Protein AF-A0A5J4Q379-F1 (afdb_monomer)

Foldseek 3Di:
DDKDKDWAQACLVVLCVQPPVVVVHDDLDDDQFDPPDSVRRRVSQVVVLVVDPVDRTSDIDMDDDDDPVCVVVDDSVVVVVVVVVCVVPCPVVVVVVLVVCCPDVHVNLVPPPDPDPVVSVVVVVVSVLLQVLLLVQLVCCCPPPNNFDQDPVRHGPDHSSSNSNVVVCCCVVCVVDDDPDDSCVSVDPD

Mean predicted aligned error: 8.71 Å

Radius of gyration: 21.73 Å; Cα contacts (8 Å, |Δi|>4): 155; chains: 1; bounding box: 49×45×56 Å

Organism: NCBI:txid433724

pLDDT: mean 88.29, std 6.3, range [46.03, 94.88]

Structure (mmCIF, N/CA/C/O backbone):
data_AF-A0A5J4Q379-F1
#
_entry.id   AF-A0A5J4Q379-F1
#
loop_
_atom_site.group_PDB
_atom_site.id
_atom_site.type_symbol
_atom_site.label_atom_id
_atom_site.label_alt_id
_atom_site.label_comp_id
_atom_site.label_asym_id
_atom_site.label_entity_id
_atom_site.label_seq_id
_atom_site.pdbx_PDB_ins_code
_atom_site.Cartn_x
_atom_site.Cartn_y
_atom_site.Cartn_z
_atom_site.occupancy
_atom_site.B_iso_or_equiv
_atom_site.auth_seq_id
_atom_site.auth_comp_id
_atom_site.auth_asym_id
_atom_site.auth_atom_id
_atom_site.pdbx_PDB_model_num
ATOM 1 N N . MET A 1 1 ? -1.339 -12.839 -11.122 1.00 84.50 1 MET A N 1
ATOM 2 C CA . MET A 1 1 ? -0.490 -11.623 -11.127 1.00 84.50 1 MET A CA 1
ATOM 3 C C . MET A 1 1 ? -0.095 -11.281 -9.696 1.00 84.50 1 MET A C 1
ATOM 5 O O . MET A 1 1 ? -0.974 -11.239 -8.846 1.00 84.50 1 MET A O 1
ATOM 9 N N . ILE A 1 2 ? 1.187 -11.036 -9.423 1.00 87.00 2 ILE A N 1
ATOM 10 C CA . ILE A 1 2 ? 1.706 -10.635 -8.104 1.00 87.00 2 ILE A CA 1
ATOM 11 C C . ILE A 1 2 ? 2.458 -9.312 -8.250 1.00 87.00 2 ILE A C 1
ATOM 13 O O . ILE A 1 2 ? 3.346 -9.202 -9.093 1.00 87.00 2 ILE A O 1
ATOM 17 N N . ALA A 1 3 ? 2.136 -8.322 -7.416 1.00 85.88 3 ALA A N 1
ATOM 18 C CA . ALA A 1 3 ? 2.833 -7.039 -7.404 1.00 85.88 3 ALA A CA 1
ATOM 19 C C . ALA A 1 3 ? 3.956 -7.024 -6.354 1.00 85.88 3 ALA A C 1
ATOM 21 O O . ALA A 1 3 ? 3.728 -7.326 -5.183 1.00 85.88 3 ALA A O 1
ATOM 22 N N . LYS A 1 4 ? 5.163 -6.615 -6.752 1.00 85.31 4 LYS A N 1
ATOM 23 C CA . LYS A 1 4 ? 6.303 -6.376 -5.858 1.00 85.31 4 LYS A CA 1
ATOM 24 C C . LYS A 1 4 ? 6.628 -4.888 -5.825 1.00 85.31 4 LYS A C 1
ATOM 26 O O . LYS A 1 4 ? 6.912 -4.293 -6.861 1.00 85.31 4 LYS A O 1
ATOM 31 N N . VAL A 1 5 ? 6.615 -4.296 -4.631 1.00 84.44 5 VAL A N 1
ATOM 32 C CA . VAL A 1 5 ? 6.874 -2.862 -4.427 1.00 84.44 5 VAL A CA 1
ATOM 33 C C . VAL A 1 5 ? 8.247 -2.658 -3.792 1.00 84.44 5 VAL A C 1
ATOM 35 O O . VAL A 1 5 ? 8.536 -3.204 -2.729 1.00 84.44 5 VAL A O 1
ATOM 38 N N . VAL A 1 6 ? 9.079 -1.826 -4.415 1.00 83.94 6 VAL A N 1
ATOM 39 C CA . VAL A 1 6 ? 10.415 -1.447 -3.939 1.00 83.94 6 VAL A CA 1
ATOM 40 C C . VAL A 1 6 ? 10.478 0.071 -3.779 1.00 83.94 6 VAL A C 1
ATOM 42 O O . VAL A 1 6 ? 9.987 0.820 -4.623 1.00 83.94 6 VAL A O 1
ATOM 45 N N . LYS A 1 7 ? 11.077 0.543 -2.680 1.00 84.94 7 LYS A N 1
ATOM 46 C CA . LYS A 1 7 ? 11.264 1.975 -2.404 1.00 84.94 7 LYS A CA 1
ATOM 47 C C . LYS A 1 7 ? 12.744 2.331 -2.462 1.00 84.94 7 LYS A C 1
ATOM 49 O O . LYS A 1 7 ? 13.554 1.643 -1.847 1.00 84.94 7 LYS A O 1
ATOM 54 N N . GLY A 1 8 ? 13.078 3.424 -3.140 1.00 83.31 8 GLY A N 1
ATOM 55 C CA . GLY A 1 8 ? 14.456 3.870 -3.349 1.00 83.31 8 GLY A CA 1
ATOM 56 C C . GLY A 1 8 ? 14.665 5.348 -3.026 1.00 83.31 8 GLY A C 1
ATOM 57 O O . GLY A 1 8 ? 13.715 6.133 -2.971 1.00 83.31 8 GLY A O 1
ATOM 58 N N . LYS A 1 9 ? 15.931 5.725 -2.808 1.00 84.62 9 LYS A N 1
ATOM 59 C CA . LYS A 1 9 ? 16.340 7.122 -2.586 1.00 84.62 9 LYS A CA 1
ATOM 60 C C . LYS A 1 9 ? 16.561 7.893 -3.895 1.00 84.62 9 LYS A C 1
ATOM 62 O O . LYS A 1 9 ? 16.396 9.104 -3.899 1.00 84.62 9 LYS A O 1
ATOM 67 N N . GLY A 1 10 ? 16.894 7.209 -4.993 1.00 87.19 10 GLY A N 1
ATOM 68 C CA . GLY A 1 10 ? 17.192 7.836 -6.282 1.00 87.19 10 GLY A CA 1
ATOM 69 C C . GLY A 1 10 ? 16.757 6.987 -7.475 1.00 87.19 10 GLY A C 1
ATOM 70 O O . GLY A 1 10 ? 16.602 5.772 -7.364 1.00 87.19 10 GLY A O 1
ATOM 71 N N . PHE A 1 11 ? 16.536 7.644 -8.615 1.00 90.81 11 PHE A N 1
ATOM 72 C CA . PHE A 1 11 ? 15.956 7.030 -9.816 1.00 90.81 11 PHE A CA 1
ATOM 73 C C . PHE A 1 11 ? 16.978 6.352 -10.734 1.00 90.81 11 PHE A C 1
ATOM 75 O O . PHE A 1 11 ? 16.578 5.560 -11.581 1.00 90.81 11 PHE A O 1
ATOM 82 N N . LYS A 1 12 ? 18.280 6.631 -10.571 1.00 91.50 12 LYS A N 1
ATOM 83 C CA . LYS A 1 12 ? 19.346 6.119 -11.450 1.00 91.50 12 LYS A CA 1
ATOM 84 C C . LYS A 1 12 ? 19.311 4.595 -11.572 1.00 91.50 12 LYS A C 1
ATOM 86 O O . LYS A 1 12 ? 19.186 4.077 -12.677 1.00 91.50 12 LYS A O 1
ATOM 91 N N . ASP A 1 13 ? 19.365 3.900 -10.441 1.00 89.75 13 ASP A N 1
ATOM 92 C CA . ASP A 1 13 ? 19.452 2.436 -10.424 1.00 89.75 13 ASP A CA 1
ATOM 93 C C . ASP A 1 13 ? 18.184 1.794 -10.987 1.00 89.75 13 ASP A C 1
ATOM 95 O O . ASP A 1 13 ? 18.253 0.831 -11.744 1.00 89.75 13 ASP A O 1
ATOM 99 N N . VAL A 1 14 ? 17.021 2.380 -10.691 1.00 89.75 14 VAL A N 1
ATOM 100 C CA . VAL A 1 14 ? 15.731 1.895 -11.191 1.00 89.75 14 VAL A CA 1
ATOM 101 C C . VAL A 1 14 ? 15.607 2.079 -12.701 1.00 89.75 14 VAL A C 1
ATOM 103 O O . VAL A 1 14 ? 15.200 1.149 -13.393 1.00 89.75 14 VAL A O 1
ATOM 106 N N . VAL A 1 15 ? 15.972 3.247 -13.232 1.00 92.06 15 VAL A N 1
ATOM 107 C CA . VAL A 1 15 ? 15.916 3.510 -14.679 1.00 92.06 15 VAL A CA 1
ATOM 108 C C . VAL A 1 15 ? 16.889 2.599 -15.427 1.00 92.06 15 VAL A C 1
ATOM 110 O O . VAL A 1 15 ? 16.515 2.019 -16.445 1.00 92.06 15 VAL A O 1
ATOM 113 N N . ASN A 1 16 ? 18.103 2.415 -14.903 1.00 91.31 16 ASN A N 1
ATOM 114 C CA . ASN A 1 16 ? 19.078 1.494 -15.487 1.00 91.31 16 ASN A CA 1
ATOM 115 C C . ASN A 1 16 ? 18.588 0.045 -15.452 1.00 91.31 16 ASN A C 1
ATOM 117 O O . ASN A 1 16 ? 18.743 -0.661 -16.441 1.00 91.31 16 ASN A O 1
ATOM 121 N N . TYR A 1 17 ? 17.956 -0.375 -14.355 1.00 88.75 17 TYR A N 1
ATOM 122 C CA . TYR A 1 17 ? 17.394 -1.715 -14.217 1.00 88.75 17 TYR A CA 1
ATOM 123 C C . TYR A 1 17 ? 16.258 -1.991 -15.215 1.00 88.75 17 TYR A C 1
ATOM 125 O O . TYR A 1 17 ? 16.225 -3.070 -15.800 1.00 88.75 17 TYR A O 1
ATOM 133 N N . VAL A 1 18 ? 15.329 -1.043 -15.400 1.00 88.38 18 VAL A N 1
ATOM 134 C CA . VAL A 1 18 ? 14.155 -1.208 -16.282 1.00 88.38 18 VAL A CA 1
ATOM 135 C C . VAL A 1 18 ? 14.547 -1.154 -17.759 1.00 88.38 18 VAL A C 1
ATOM 137 O O . VAL A 1 18 ? 14.002 -1.893 -18.575 1.00 88.38 18 VAL A O 1
ATOM 140 N N . LEU A 1 19 ? 15.515 -0.307 -18.113 1.00 89.94 19 LEU A N 1
ATOM 141 C CA . LEU A 1 19 ? 15.983 -0.120 -19.492 1.00 89.94 19 LEU A CA 1
ATOM 142 C C . LEU A 1 19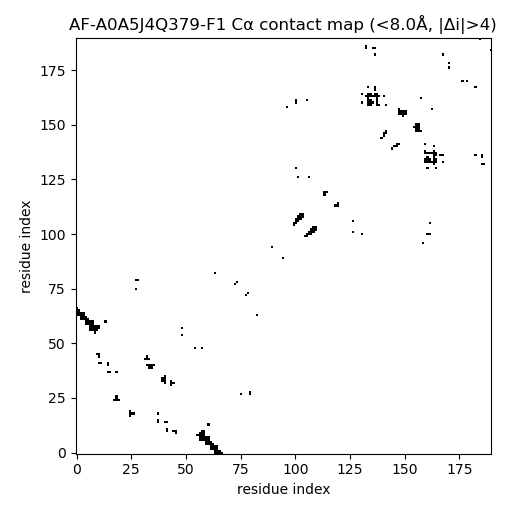 ? 17.215 -0.977 -19.823 1.00 89.94 19 LEU A C 1
ATOM 144 O O . LEU A 1 19 ? 18.018 -0.614 -20.693 1.00 89.94 19 LEU A O 1
ATOM 148 N N . ASP A 1 20 ? 17.399 -2.075 -19.096 1.00 89.25 20 ASP A N 1
ATOM 149 C CA . ASP A 1 20 ? 18.485 -3.021 -19.303 1.00 89.25 20 ASP A CA 1
ATOM 150 C C . ASP A 1 20 ? 18.197 -3.923 -20.511 1.00 89.25 20 ASP A C 1
ATOM 152 O O . ASP A 1 20 ? 17.394 -4.854 -20.447 1.00 89.25 20 ASP A O 1
ATOM 156 N N . LYS A 1 21 ? 18.896 -3.659 -21.619 1.00 84.62 21 LYS A N 1
ATOM 157 C CA . LYS A 1 21 ? 18.724 -4.398 -22.876 1.00 84.62 21 LYS A CA 1
ATOM 158 C C . LYS A 1 21 ? 19.090 -5.878 -22.748 1.00 84.62 21 LYS A C 1
ATOM 160 O O . LYS A 1 21 ? 18.539 -6.686 -23.489 1.00 84.62 21 LYS A O 1
ATOM 165 N N . ALA A 1 22 ? 19.964 -6.250 -21.808 1.00 89.75 22 ALA A N 1
ATOM 166 C CA . ALA A 1 22 ? 20.330 -7.650 -21.594 1.00 89.75 22 ALA A CA 1
ATOM 167 C C . ALA A 1 22 ? 19.141 -8.492 -21.097 1.00 89.75 22 ALA A C 1
ATOM 169 O O . ALA A 1 22 ? 19.130 -9.709 -21.260 1.00 89.75 22 ALA A O 1
ATOM 170 N N . LYS A 1 23 ? 18.111 -7.845 -20.537 1.00 87.00 23 LYS A N 1
ATOM 171 C CA . LYS A 1 23 ? 16.885 -8.485 -20.044 1.00 87.00 23 LYS A CA 1
ATOM 172 C C . LYS A 1 23 ? 15.756 -8.522 -21.070 1.00 87.00 23 LYS A C 1
ATOM 174 O O . LYS A 1 23 ? 14.627 -8.816 -20.691 1.00 87.00 23 LYS A O 1
ATOM 179 N N . GLN A 1 24 ? 16.045 -8.207 -22.336 1.00 86.88 24 GLN A N 1
ATOM 180 C CA . GLN A 1 24 ? 15.051 -8.167 -23.413 1.00 86.88 24 GLN A CA 1
ATOM 181 C C . GLN A 1 24 ? 13.861 -7.254 -23.058 1.00 86.88 24 GLN A C 1
ATOM 183 O O . GLN A 1 24 ? 12.706 -7.593 -23.299 1.00 86.88 24 GLN A O 1
ATOM 188 N N . THR A 1 25 ? 14.134 -6.108 -22.421 1.00 88.81 25 THR A N 1
ATOM 189 C CA . THR A 1 25 ? 13.074 -5.189 -21.996 1.00 88.81 25 THR A CA 1
ATOM 190 C C . THR A 1 25 ? 12.608 -4.286 -23.133 1.00 88.81 25 THR A C 1
ATOM 192 O O . THR A 1 25 ? 13.403 -3.798 -23.938 1.00 88.81 25 THR A O 1
ATOM 195 N N . GLU A 1 26 ? 11.304 -4.013 -23.154 1.00 90.69 26 GLU A N 1
ATOM 196 C CA . GLU A 1 26 ? 10.666 -3.076 -24.075 1.00 90.69 26 GLU A CA 1
ATOM 197 C C . GLU A 1 26 ? 9.927 -1.991 -23.277 1.00 90.69 26 GLU A C 1
ATOM 199 O O . GLU A 1 26 ? 9.186 -2.280 -22.333 1.00 90.69 26 GLU A O 1
ATOM 204 N N . LEU A 1 27 ? 10.131 -0.721 -23.639 1.00 91.31 27 LEU A N 1
ATOM 205 C CA . LEU A 1 27 ? 9.396 0.394 -23.043 1.00 91.31 27 LEU A CA 1
ATOM 206 C C . LEU A 1 27 ? 8.066 0.579 -23.780 1.00 91.31 27 LEU A C 1
ATOM 208 O O . LEU A 1 27 ? 8.034 1.163 -24.858 1.00 91.31 27 LEU A O 1
ATOM 212 N N . LEU A 1 28 ? 6.971 0.128 -23.169 1.00 93.50 28 LEU A N 1
ATOM 213 C CA . LEU A 1 28 ? 5.644 0.169 -23.798 1.00 93.50 28 LEU A CA 1
ATOM 214 C C . LEU A 1 28 ? 4.925 1.518 -23.649 1.00 93.50 28 LEU A C 1
ATOM 216 O O . LEU A 1 28 ? 4.149 1.916 -24.511 1.00 93.50 28 LEU A O 1
ATOM 220 N N . THR A 1 29 ? 5.128 2.210 -22.525 1.00 92.50 29 THR A N 1
ATOM 221 C CA . THR A 1 29 ? 4.461 3.484 -22.222 1.00 92.50 29 THR A CA 1
ATOM 222 C C . THR A 1 29 ? 5.280 4.288 -21.218 1.00 92.50 29 THR A C 1
ATOM 224 O O . THR A 1 29 ? 5.948 3.719 -20.353 1.00 92.50 29 THR A O 1
ATOM 227 N N . ALA A 1 30 ? 5.201 5.615 -21.295 1.00 92.94 30 ALA A N 1
ATOM 228 C CA . ALA A 1 30 ? 5.759 6.520 -20.296 1.00 92.94 30 ALA A CA 1
ATOM 229 C C . ALA A 1 30 ? 4.934 7.808 -20.224 1.00 92.94 30 ALA A C 1
ATOM 231 O O . ALA A 1 30 ? 4.380 8.253 -21.225 1.00 92.94 30 ALA A O 1
ATOM 232 N N . GLU A 1 31 ? 4.884 8.415 -19.043 1.00 90.94 31 GLU A N 1
ATOM 233 C CA . GLU A 1 31 ? 4.132 9.640 -18.785 1.00 90.94 31 GLU A CA 1
ATOM 234 C C . GLU A 1 31 ? 4.987 10.598 -17.949 1.00 90.94 31 GLU A C 1
ATOM 236 O O . GLU A 1 31 ? 5.733 10.169 -17.067 1.00 90.94 31 GLU A O 1
ATOM 241 N N . GLY A 1 32 ? 4.922 11.896 -18.253 1.00 90.25 32 GLY A N 1
ATOM 242 C CA . GLY A 1 32 ? 5.579 12.935 -17.455 1.00 90.25 32 GLY A CA 1
ATOM 243 C C . GLY A 1 32 ? 7.115 12.943 -17.491 1.00 90.25 32 GLY A C 1
ATOM 244 O O . GLY A 1 32 ? 7.728 13.625 -16.675 1.00 90.25 32 GLY A O 1
ATOM 245 N N . VAL A 1 33 ? 7.770 12.219 -18.407 1.00 93.50 33 VAL A N 1
ATOM 246 C CA . VAL A 1 33 ? 9.243 12.172 -18.513 1.00 93.50 33 VAL A CA 1
ATOM 247 C C . VAL A 1 33 ? 9.743 12.281 -19.950 1.00 93.50 33 VAL A C 1
ATOM 249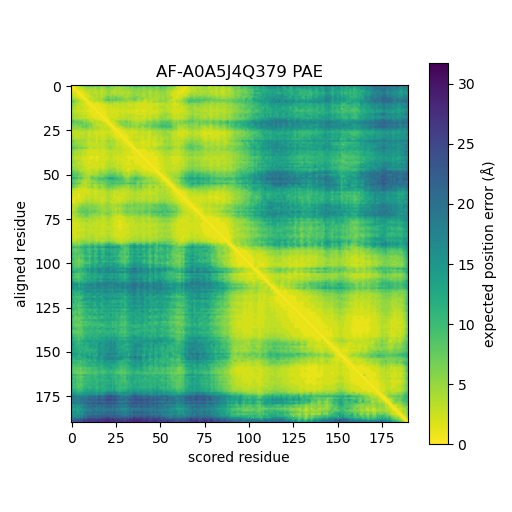 O O . VAL A 1 33 ? 9.079 11.872 -20.898 1.00 93.50 33 VAL A O 1
ATOM 252 N N . ARG A 1 34 ? 10.957 12.815 -20.119 1.00 92.69 34 ARG A N 1
ATOM 253 C CA . ARG A 1 34 ? 11.612 12.951 -21.428 1.00 92.69 34 ARG A CA 1
ATOM 254 C C . ARG A 1 34 ? 12.382 11.681 -21.795 1.00 92.69 34 ARG A C 1
ATOM 256 O O . ARG A 1 34 ? 13.350 11.350 -21.112 1.00 92.69 34 ARG A O 1
ATOM 263 N N . LEU A 1 35 ? 12.041 11.053 -22.922 1.00 92.56 35 LEU A N 1
ATOM 264 C CA . LEU A 1 35 ? 12.567 9.742 -23.348 1.00 92.56 35 LEU A CA 1
ATOM 265 C C . LEU A 1 35 ? 13.842 9.771 -24.215 1.00 92.56 35 LEU A C 1
ATOM 267 O O . LEU A 1 35 ? 14.239 8.743 -24.750 1.00 92.56 35 LEU A O 1
ATOM 271 N N . LYS A 1 36 ? 14.516 10.923 -24.354 1.00 92.00 36 LYS A N 1
ATOM 272 C CA . LYS A 1 36 ? 15.683 11.073 -25.250 1.00 92.00 36 LYS A CA 1
ATOM 273 C C . LYS A 1 36 ? 16.858 10.141 -24.905 1.00 92.00 36 LYS A C 1
ATOM 275 O O . LYS A 1 36 ? 17.573 9.698 -25.794 1.00 92.00 36 LYS A O 1
ATOM 280 N N . SER A 1 37 ? 17.096 9.895 -23.618 1.00 91.69 37 SER A N 1
ATOM 281 C CA . SER A 1 37 ? 18.160 9.013 -23.121 1.00 91.69 37 SER A CA 1
ATOM 282 C C . SER A 1 37 ? 17.871 8.585 -21.680 1.00 91.69 37 SER A C 1
ATOM 284 O O . SER A 1 37 ? 17.017 9.184 -21.016 1.00 91.69 37 SER A O 1
ATOM 286 N N . ARG A 1 38 ? 18.613 7.600 -21.156 1.00 91.81 38 ARG A N 1
ATOM 287 C CA . ARG A 1 38 ? 18.498 7.179 -19.745 1.00 91.81 38 ARG A CA 1
ATOM 288 C C . ARG A 1 38 ? 18.733 8.355 -18.796 1.00 91.81 38 ARG A C 1
ATOM 290 O O . ARG A 1 38 ? 17.965 8.570 -17.863 1.00 91.81 38 ARG A O 1
ATOM 297 N N . GLU A 1 39 ? 19.730 9.182 -19.087 1.00 93.94 39 GLU A N 1
ATOM 298 C CA . GLU A 1 39 ? 20.080 10.374 -18.311 1.00 93.94 39 GLU A CA 1
ATOM 299 C C . GLU A 1 39 ? 18.964 11.418 -18.368 1.00 93.94 39 GLU A C 1
ATOM 301 O O . GLU A 1 39 ? 18.674 12.069 -17.367 1.00 93.94 39 GLU A O 1
ATOM 306 N N . SER A 1 40 ? 18.309 11.574 -19.521 1.00 94.81 40 SER A N 1
ATOM 307 C CA . SER A 1 40 ? 17.157 12.468 -19.675 1.00 94.81 40 SER A CA 1
ATOM 308 C C . SER A 1 40 ? 15.968 12.028 -18.815 1.00 94.81 40 SER A C 1
ATOM 310 O O . SER A 1 40 ? 15.322 12.867 -18.180 1.00 94.81 40 SER A O 1
ATOM 312 N N . ILE A 1 41 ? 15.704 10.721 -18.750 1.00 94.62 41 ILE A N 1
ATOM 313 C CA . ILE A 1 41 ? 14.649 10.148 -17.905 1.00 94.62 41 ILE A CA 1
ATOM 314 C C . ILE A 1 41 ? 14.991 10.362 -16.426 1.00 94.62 41 ILE A C 1
ATOM 316 O O . ILE A 1 41 ? 14.174 10.895 -15.676 1.00 94.62 41 ILE A O 1
ATOM 320 N N . ILE A 1 42 ? 16.223 10.033 -16.018 1.00 93.94 42 ILE A N 1
ATOM 321 C CA . ILE A 1 42 ? 16.705 10.227 -14.641 1.00 93.94 42 ILE A CA 1
ATOM 322 C C . ILE A 1 42 ? 16.591 11.696 -14.231 1.00 93.94 42 ILE A C 1
ATOM 324 O O . ILE A 1 42 ? 16.064 11.987 -13.160 1.00 93.94 42 ILE A O 1
ATOM 328 N N . ARG A 1 43 ? 17.033 12.632 -15.082 1.00 93.81 43 ARG A N 1
ATOM 329 C CA . ARG A 1 43 ? 16.902 14.072 -14.815 1.00 93.81 43 ARG A CA 1
ATOM 330 C C . ARG A 1 43 ? 15.444 14.487 -14.655 1.00 93.81 43 ARG A C 1
ATOM 332 O O . ARG A 1 43 ? 15.139 15.193 -13.704 1.00 93.81 43 ARG A O 1
ATOM 339 N N . SER A 1 44 ? 14.549 14.010 -15.524 1.00 94.31 44 SER A N 1
ATOM 340 C CA . SER A 1 44 ? 13.114 14.326 -15.441 1.00 94.31 44 SER A CA 1
ATOM 341 C C . SER A 1 44 ? 12.524 13.920 -14.086 1.00 94.31 44 SER A C 1
ATOM 343 O O . SER A 1 44 ? 11.851 14.728 -13.447 1.00 94.31 44 SER A O 1
ATOM 345 N N . PHE A 1 45 ? 12.821 12.704 -13.617 1.00 92.56 45 PHE A N 1
ATOM 346 C CA . PHE A 1 45 ? 12.357 12.231 -12.312 1.00 92.56 45 PHE A CA 1
ATOM 347 C C . PHE A 1 45 ? 12.993 12.984 -11.140 1.00 92.56 45 PHE A C 1
ATOM 349 O O . PHE A 1 45 ? 12.296 13.356 -10.198 1.00 92.56 45 PHE A O 1
ATOM 356 N N . THR A 1 46 ? 14.301 13.242 -11.188 1.00 90.94 46 THR A N 1
ATOM 357 C CA . THR A 1 46 ? 15.003 13.987 -10.132 1.00 90.94 46 THR A CA 1
ATOM 358 C C . THR A 1 46 ? 14.467 15.413 -10.002 1.00 90.94 46 THR A C 1
ATOM 360 O O . THR A 1 46 ? 14.214 15.864 -8.887 1.00 90.94 46 THR A O 1
ATOM 363 N N . SER A 1 47 ? 14.220 16.104 -11.120 1.00 90.19 47 SER A N 1
ATOM 364 C CA . SER A 1 47 ? 13.621 17.445 -11.120 1.00 90.19 47 SER A CA 1
ATOM 365 C C . SER A 1 47 ? 12.220 17.451 -10.504 1.00 90.19 47 SER A C 1
ATOM 367 O O . SER A 1 47 ? 11.923 18.322 -9.692 1.00 90.19 47 SER A O 1
ATOM 369 N N . GLN A 1 48 ? 11.380 16.462 -10.824 1.00 89.44 48 GLN A N 1
ATOM 370 C CA . GLN A 1 48 ? 10.055 16.317 -10.204 1.00 89.44 48 GLN A CA 1
ATOM 371 C C . GLN A 1 48 ? 10.151 16.023 -8.703 1.00 89.44 48 GLN A C 1
ATOM 373 O O . GLN A 1 48 ? 9.429 16.619 -7.907 1.00 89.44 48 GLN A O 1
ATOM 378 N N . GLY A 1 49 ? 11.077 15.153 -8.292 1.00 85.62 49 GLY A N 1
ATOM 379 C CA . GLY A 1 49 ? 11.326 14.854 -6.881 1.00 85.62 49 GLY A CA 1
ATOM 380 C C . GLY A 1 49 ? 11.741 16.086 -6.069 1.00 85.62 49 GLY A C 1
ATOM 381 O O . GLY A 1 49 ? 11.315 16.242 -4.925 1.00 85.62 49 GLY A O 1
ATOM 382 N N . GLY A 1 50 ? 12.502 16.999 -6.682 1.00 85.12 50 GLY A N 1
ATOM 383 C CA . GLY A 1 50 ? 12.917 18.267 -6.075 1.00 85.12 50 GLY A CA 1
ATOM 384 C C . GLY A 1 50 ? 11.767 19.226 -5.745 1.00 85.12 50 GLY A C 1
ATOM 385 O O . GLY A 1 50 ? 11.930 20.085 -4.883 1.00 85.12 50 GLY A O 1
ATOM 386 N N . MET A 1 51 ? 10.587 19.057 -6.353 1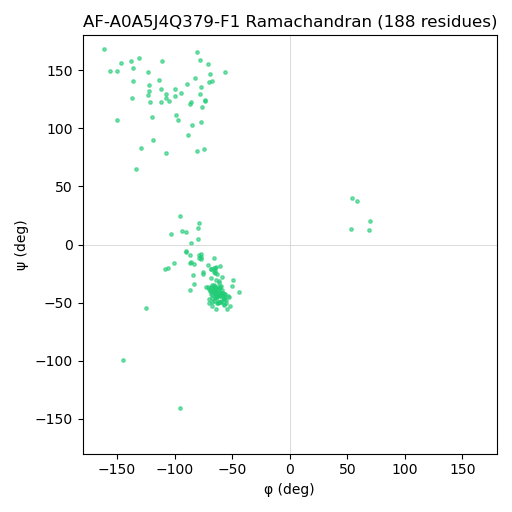.00 87.06 51 MET A N 1
ATOM 387 C CA . MET A 1 51 ? 9.409 19.892 -6.066 1.00 87.06 51 MET A CA 1
ATOM 388 C C . MET A 1 51 ? 8.806 19.620 -4.681 1.00 87.06 51 MET A C 1
ATOM 390 O O . MET A 1 51 ? 8.043 20.437 -4.167 1.00 87.06 51 MET A O 1
ATOM 394 N N . ASN A 1 52 ? 9.135 18.486 -4.054 1.00 82.94 52 ASN A N 1
ATOM 395 C CA . ASN A 1 52 ? 8.694 18.168 -2.700 1.00 82.94 52 ASN A CA 1
ATOM 396 C C . ASN A 1 52 ? 9.880 17.748 -1.814 1.00 82.94 52 ASN A C 1
ATOM 398 O O . ASN A 1 52 ? 10.088 16.554 -1.578 1.00 82.94 52 ASN A O 1
ATOM 402 N N . PRO A 1 53 ? 10.622 18.718 -1.246 1.00 79.38 53 PRO A N 1
ATOM 403 C CA . PRO A 1 53 ? 11.847 18.446 -0.490 1.00 79.38 53 PRO A CA 1
ATOM 404 C C . PRO A 1 53 ? 11.613 17.653 0.808 1.00 79.38 53 PRO A C 1
ATOM 406 O O . PRO A 1 53 ? 12.557 17.161 1.417 1.00 79.38 53 PRO A O 1
ATOM 409 N N . LYS A 1 54 ? 10.357 17.489 1.246 1.00 82.56 54 LYS A N 1
ATOM 410 C CA . LYS A 1 54 ? 10.000 16.724 2.452 1.00 82.56 54 LYS A CA 1
ATOM 411 C C . LYS A 1 54 ? 10.010 15.205 2.227 1.00 82.56 54 LYS A C 1
ATOM 413 O O . LYS A 1 54 ? 9.843 14.449 3.186 1.00 82.56 54 LYS A O 1
ATOM 418 N N . VAL A 1 55 ? 10.152 14.736 0.985 1.00 77.69 55 VAL A N 1
ATOM 419 C CA . VAL A 1 55 ? 10.098 13.310 0.636 1.00 77.69 55 VAL A CA 1
ATOM 420 C C . VAL A 1 55 ? 11.512 12.734 0.543 1.00 77.69 55 VAL A C 1
ATOM 422 O O . VAL A 1 55 ? 12.233 12.969 -0.415 1.00 77.69 55 VAL A O 1
ATOM 425 N N . SER A 1 56 ? 11.898 11.917 1.527 1.00 75.38 56 SER A N 1
ATOM 426 C CA . SER A 1 56 ? 13.227 11.280 1.585 1.00 75.38 56 SER A CA 1
ATOM 427 C C . SER A 1 56 ? 13.355 9.992 0.757 1.00 75.38 56 SER A C 1
ATOM 429 O O . SER A 1 56 ? 14.461 9.528 0.482 1.00 75.38 56 SER A O 1
ATOM 431 N N . LYS A 1 57 ? 12.225 9.392 0.366 1.00 80.44 57 LYS A N 1
ATOM 432 C CA . LYS A 1 57 ? 12.145 8.219 -0.516 1.00 80.44 57 LYS A CA 1
ATOM 433 C C . LYS A 1 57 ? 11.373 8.610 -1.764 1.00 80.44 57 LYS A C 1
ATOM 435 O O . LYS A 1 57 ? 10.148 8.527 -1.786 1.00 80.44 57 LYS A O 1
ATOM 440 N N . LEU A 1 58 ? 12.111 9.090 -2.757 1.00 81.75 58 LEU A N 1
ATOM 441 C CA . LEU A 1 58 ? 11.553 9.666 -3.978 1.00 81.75 58 LEU A CA 1
ATOM 442 C C . LEU A 1 58 ? 11.005 8.602 -4.932 1.00 81.75 58 LEU A C 1
ATOM 444 O O . LEU A 1 58 ? 10.114 8.893 -5.723 1.00 81.75 58 LEU A O 1
ATOM 448 N N . VAL A 1 59 ? 11.519 7.371 -4.853 1.00 84.69 59 VAL A N 1
ATOM 449 C CA . VAL A 1 59 ? 11.199 6.324 -5.825 1.00 84.69 59 VAL A CA 1
ATOM 450 C C . VAL A 1 59 ? 10.283 5.275 -5.224 1.00 84.69 59 VAL A C 1
ATOM 452 O O . VAL A 1 59 ? 10.595 4.684 -4.187 1.00 84.69 59 VAL A O 1
ATOM 455 N N . CYS A 1 60 ? 9.201 4.983 -5.939 1.00 85.31 60 CYS A N 1
ATOM 456 C CA . CYS A 1 60 ? 8.407 3.776 -5.773 1.00 85.31 60 CYS A CA 1
ATOM 457 C C . CYS A 1 60 ? 8.433 3.011 -7.100 1.00 85.31 60 CYS A C 1
ATOM 459 O O . CYS A 1 60 ? 7.870 3.464 -8.090 1.00 85.31 60 CYS A O 1
ATOM 461 N N . HIS A 1 61 ? 9.129 1.877 -7.123 1.00 88.31 61 HIS A N 1
ATOM 462 C CA . HIS A 1 61 ? 9.157 0.960 -8.256 1.00 88.31 61 HIS A CA 1
ATOM 463 C C . HIS A 1 61 ? 8.192 -0.192 -7.976 1.00 88.31 61 HIS A C 1
ATOM 465 O O . HIS A 1 61 ? 8.278 -0.821 -6.919 1.00 88.31 61 HIS A O 1
ATOM 471 N N . ILE A 1 62 ? 7.290 -0.475 -8.912 1.00 89.12 62 ILE A N 1
ATOM 472 C CA . ILE A 1 62 ? 6.318 -1.564 -8.803 1.00 89.12 62 ILE A CA 1
ATOM 473 C C . ILE A 1 62 ? 6.525 -2.505 -9.986 1.00 89.12 62 ILE A C 1
ATOM 475 O O . ILE A 1 62 ? 6.435 -2.086 -11.135 1.00 89.12 62 ILE A O 1
ATOM 479 N N . SER A 1 63 ? 6.793 -3.771 -9.691 1.00 90.38 63 SER A N 1
ATOM 480 C CA . SER A 1 63 ? 6.902 -4.850 -10.671 1.00 90.38 63 SER A CA 1
ATOM 481 C C . SER A 1 63 ? 5.638 -5.705 -10.597 1.00 90.38 63 SER A C 1
ATOM 483 O O . SER A 1 63 ? 5.284 -6.188 -9.521 1.00 90.38 63 SER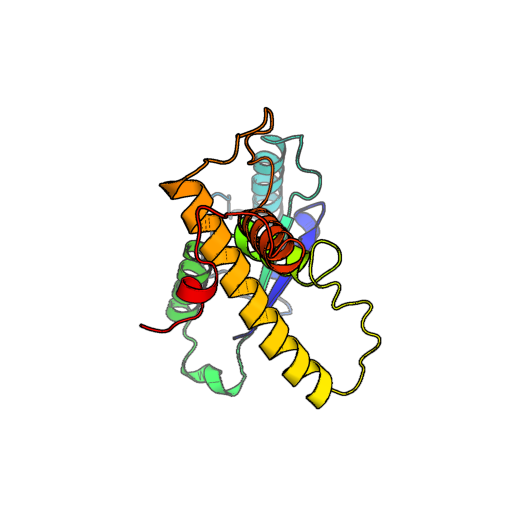 A O 1
ATOM 485 N N . LEU A 1 64 ? 4.939 -5.858 -11.724 1.00 91.94 64 LEU A N 1
ATOM 486 C CA . LEU A 1 64 ? 3.785 -6.747 -11.861 1.00 91.94 64 LEU A CA 1
ATOM 487 C C . LEU A 1 64 ? 4.253 -8.046 -12.521 1.00 91.94 64 LEU A C 1
ATOM 489 O O . LEU A 1 64 ? 4.636 -8.046 -13.687 1.00 91.94 64 LEU A O 1
ATOM 493 N N . ASN A 1 65 ? 4.242 -9.139 -11.765 1.00 92.00 65 ASN A N 1
ATOM 494 C CA . ASN A 1 65 ? 4.700 -10.450 -12.215 1.00 92.00 65 ASN A CA 1
ATOM 495 C C . ASN A 1 65 ? 3.506 -11.318 -12.621 1.00 92.00 65 ASN A C 1
ATOM 497 O O . ASN A 1 65 ? 2.519 -11.412 -11.882 1.00 92.00 65 ASN A O 1
ATOM 501 N N . PHE A 1 66 ? 3.601 -11.974 -13.774 1.00 92.25 66 PHE A N 1
ATOM 502 C CA . PHE A 1 66 ? 2.565 -12.854 -14.319 1.00 92.25 66 PHE A CA 1
ATOM 503 C C . PHE A 1 66 ? 3.016 -14.316 -14.304 1.00 92.25 66 PHE A C 1
ATOM 505 O O . PHE A 1 66 ? 4.213 -14.594 -14.241 1.00 92.25 66 PHE A O 1
ATOM 512 N N . SER A 1 67 ? 2.056 -15.246 -14.331 1.00 92.50 67 SER A N 1
ATOM 513 C CA . SER A 1 67 ? 2.367 -16.671 -14.463 1.00 92.50 67 SER A CA 1
ATOM 514 C C . SER A 1 67 ? 2.903 -16.953 -15.864 1.00 92.50 67 SER A C 1
ATOM 516 O O . SER A 1 67 ? 2.445 -16.352 -16.835 1.00 92.50 67 SER A O 1
ATOM 518 N N . ALA A 1 68 ? 3.819 -17.915 -15.991 1.00 90.06 68 ALA A N 1
ATOM 519 C CA . ALA A 1 68 ? 4.283 -18.381 -17.297 1.00 90.06 68 ALA A CA 1
ATOM 520 C C . ALA A 1 68 ? 3.131 -18.937 -18.161 1.00 90.06 68 ALA A C 1
ATOM 522 O O . ALA A 1 68 ? 3.172 -18.831 -19.383 1.00 90.06 68 ALA A O 1
ATOM 523 N N . GLN A 1 69 ? 2.078 -19.465 -17.527 1.00 92.44 69 GLN A N 1
ATOM 524 C CA . GLN A 1 69 ? 0.875 -19.982 -18.194 1.00 92.44 69 GLN A CA 1
ATOM 525 C C . GLN A 1 69 ? 0.027 -18.880 -18.848 1.00 92.44 69 GLN A C 1
ATOM 527 O O . GLN A 1 69 ? -0.743 -19.153 -19.762 1.00 92.44 69 GLN A O 1
ATOM 532 N N . ASP A 1 70 ? 0.172 -17.627 -18.410 1.00 91.69 70 ASP A N 1
ATOM 533 C CA . ASP A 1 70 ? -0.596 -16.499 -18.945 1.00 91.69 70 ASP A CA 1
ATOM 534 C C . ASP A 1 70 ? 0.047 -15.892 -20.203 1.00 91.69 70 ASP A C 1
ATOM 536 O O . ASP A 1 70 ? -0.480 -14.922 -20.745 1.00 91.69 70 ASP A O 1
ATOM 540 N N . LYS A 1 71 ? 1.174 -16.441 -20.686 1.00 89.69 71 LYS A N 1
ATOM 541 C CA . LYS A 1 71 ? 1.988 -15.856 -21.766 1.00 89.69 71 LYS A CA 1
ATOM 542 C C . LYS A 1 71 ? 1.177 -15.525 -23.021 1.00 89.69 71 LYS A C 1
ATOM 544 O O . LYS A 1 71 ? 1.310 -14.427 -23.550 1.00 89.69 71 LYS A O 1
ATOM 549 N N . GLU A 1 72 ? 0.307 -16.428 -23.464 1.00 91.62 72 GLU A N 1
ATOM 550 C CA . GLU A 1 72 ? -0.509 -16.230 -24.674 1.00 91.62 72 GLU A CA 1
ATOM 551 C C . GLU A 1 72 ? -1.568 -15.127 -24.515 1.00 91.62 72 GLU A C 1
ATOM 553 O O . GLU A 1 72 ? -2.024 -14.544 -25.495 1.00 91.62 72 GLU A O 1
ATOM 558 N N . LYS A 1 73 ? -1.934 -14.789 -23.273 1.00 90.62 73 LYS A N 1
ATOM 559 C CA . LYS A 1 73 ? -2.921 -13.748 -22.947 1.00 90.62 73 LYS A CA 1
ATOM 560 C C . LYS A 1 73 ? -2.283 -12.364 -22.767 1.00 90.62 73 LYS A C 1
ATOM 562 O O . LYS A 1 73 ? -2.999 -11.382 -22.557 1.00 90.62 73 LYS A O 1
ATOM 567 N N . LEU A 1 74 ? -0.951 -12.267 -22.809 1.00 90.81 74 LEU A N 1
ATOM 568 C CA . LEU A 1 74 ? -0.186 -11.061 -22.482 1.00 90.81 74 LEU A CA 1
ATOM 569 C C . LEU A 1 74 ? 0.400 -10.410 -23.737 1.00 90.81 74 LEU A C 1
ATOM 571 O O . LEU A 1 74 ? 1.590 -10.512 -24.018 1.00 90.81 74 LEU A O 1
ATOM 575 N N . SER A 1 75 ? -0.438 -9.678 -24.472 1.00 94.38 75 SER A N 1
ATOM 576 C CA . SER A 1 75 ? 0.041 -8.756 -25.507 1.00 94.38 75 SER A CA 1
ATOM 577 C C . SER A 1 75 ? 0.568 -7.449 -24.898 1.00 94.38 75 SER A C 1
ATOM 579 O O . SER A 1 75 ? 0.163 -7.059 -23.798 1.00 94.38 75 SER A O 1
ATOM 581 N N . ASN A 1 76 ? 1.414 -6.714 -25.630 1.00 94.56 76 ASN A N 1
ATOM 582 C CA . ASN A 1 76 ? 1.916 -5.397 -25.206 1.00 94.56 76 ASN A CA 1
ATOM 583 C C . ASN A 1 76 ? 0.775 -4.429 -24.848 1.00 94.56 76 ASN A C 1
ATOM 585 O O . ASN A 1 76 ? 0.802 -3.788 -23.795 1.00 94.56 76 ASN A O 1
ATOM 589 N N . ALA A 1 77 ? -0.279 -4.385 -25.671 1.00 94.88 77 ALA A N 1
ATOM 590 C CA . ALA A 1 77 ? -1.464 -3.570 -25.404 1.00 94.88 77 ALA A CA 1
ATOM 591 C C . ALA A 1 77 ? -2.167 -3.982 -24.099 1.00 94.88 77 ALA A C 1
ATOM 593 O O . ALA A 1 77 ? -2.529 -3.128 -23.285 1.00 94.88 77 ALA A O 1
ATOM 594 N N . ARG A 1 78 ? -2.303 -5.293 -23.858 1.00 94.25 78 ARG A N 1
ATOM 595 C CA . ARG A 1 78 ? -2.924 -5.814 -22.637 1.00 94.25 78 ARG A CA 1
ATOM 596 C C . ARG A 1 78 ? -2.092 -5.497 -21.395 1.00 94.25 78 ARG A C 1
ATOM 598 O O . ARG A 1 78 ? -2.660 -5.109 -20.377 1.00 94.25 78 ARG A O 1
ATOM 605 N N . MET A 1 79 ? -0.765 -5.597 -21.475 1.00 94.19 79 MET A N 1
ATOM 606 C CA . MET A 1 79 ? 0.137 -5.242 -20.373 1.00 94.19 79 MET A CA 1
ATOM 607 C C . MET A 1 79 ? 0.030 -3.759 -19.996 1.00 94.19 79 MET A C 1
ATOM 609 O O . MET A 1 79 ? -0.066 -3.435 -18.811 1.00 94.19 79 MET A O 1
ATOM 613 N N . VAL A 1 80 ? -0.031 -2.858 -20.984 1.00 94.56 80 VAL A N 1
ATOM 614 C CA . VAL A 1 80 ? -0.245 -1.419 -20.744 1.00 94.56 80 VAL A CA 1
ATOM 615 C C . VAL A 1 80 ? -1.600 -1.163 -20.088 1.00 94.56 80 VAL A C 1
ATOM 617 O O . VAL A 1 80 ? -1.678 -0.388 -19.132 1.00 94.56 80 VAL A O 1
ATOM 620 N N . GLN A 1 81 ? -2.660 -1.823 -20.561 1.00 94.44 81 GLN A N 1
ATOM 621 C CA . GLN A 1 81 ? -3.991 -1.702 -19.967 1.00 94.44 81 GLN A CA 1
ATOM 622 C C . GLN A 1 81 ? -3.989 -2.137 -18.496 1.00 94.44 81 GLN A C 1
ATOM 624 O O . GLN A 1 81 ? -4.437 -1.378 -17.638 1.00 94.44 81 GLN A O 1
ATOM 629 N N . ILE A 1 82 ? -3.426 -3.309 -18.187 1.00 93.75 82 ILE A N 1
ATOM 630 C CA . ILE A 1 82 ? -3.339 -3.820 -16.811 1.00 93.75 82 ILE A CA 1
ATOM 631 C C . ILE A 1 82 ? -2.554 -2.852 -15.920 1.00 93.75 82 ILE A C 1
ATOM 633 O O . ILE A 1 82 ? -2.981 -2.569 -14.802 1.00 93.75 82 ILE A O 1
ATOM 637 N N . ALA A 1 83 ? -1.437 -2.301 -16.407 1.00 91.81 83 ALA A N 1
ATOM 638 C CA . ALA A 1 83 ? -0.651 -1.328 -15.653 1.00 91.81 83 ALA A CA 1
ATOM 639 C C . ALA A 1 83 ? -1.452 -0.049 -15.349 1.00 91.81 83 ALA A C 1
ATOM 641 O O . ALA A 1 83 ? -1.434 0.426 -14.213 1.00 91.81 83 ALA A O 1
ATOM 642 N N . LYS A 1 84 ? -2.199 0.486 -16.324 1.00 90.69 84 LYS A N 1
ATOM 643 C CA . LYS A 1 84 ? -3.060 1.667 -16.130 1.00 90.69 84 LYS A CA 1
ATOM 644 C C . LYS A 1 84 ? -4.197 1.394 -15.147 1.00 90.69 84 LYS A C 1
ATOM 646 O O . LYS A 1 84 ? -4.412 2.184 -14.229 1.00 90.69 84 LYS A O 1
ATOM 651 N N . GLU A 1 85 ? -4.886 0.265 -15.290 1.00 91.12 85 GLU A N 1
ATOM 652 C CA . GLU A 1 85 ? -5.947 -0.149 -14.366 1.00 91.12 85 GLU A CA 1
ATOM 653 C C . GLU A 1 85 ? -5.403 -0.329 -12.946 1.00 91.12 85 GLU A C 1
ATOM 655 O O . GLU A 1 85 ? -5.992 0.184 -11.992 1.00 91.12 85 GLU A O 1
ATOM 660 N N . TYR A 1 86 ? -4.248 -0.984 -12.804 1.00 89.88 86 TYR A N 1
ATOM 661 C CA . TYR A 1 86 ? -3.567 -1.128 -11.522 1.00 89.88 86 TYR A CA 1
ATOM 662 C C . TYR A 1 86 ? -3.284 0.244 -10.913 1.00 89.88 86 TYR A C 1
ATOM 664 O O . TYR A 1 86 ? -3.700 0.494 -9.788 1.00 89.88 86 TYR A O 1
ATOM 672 N N . MET A 1 87 ? -2.664 1.159 -11.664 1.00 85.31 87 MET A N 1
ATOM 673 C CA . MET A 1 87 ? -2.342 2.510 -11.191 1.00 85.31 87 MET A CA 1
ATOM 674 C C . MET A 1 87 ? -3.586 3.321 -10.807 1.00 85.31 87 MET A C 1
ATOM 676 O O . MET A 1 87 ? -3.557 4.003 -9.786 1.00 85.31 87 MET A O 1
ATOM 680 N N . SER A 1 88 ? -4.695 3.205 -11.547 1.00 85.19 88 SER A N 1
ATOM 681 C CA . SER A 1 88 ? -5.955 3.888 -11.203 1.00 85.19 88 SER A CA 1
ATOM 682 C C . SER A 1 88 ? -6.572 3.384 -9.896 1.00 85.19 88 SER A C 1
ATOM 684 O O . SER A 1 88 ? -7.127 4.162 -9.122 1.00 85.19 88 SER A O 1
ATOM 686 N N . LYS A 1 89 ? -6.440 2.081 -9.619 1.00 83.38 89 LYS A N 1
ATOM 687 C CA . LYS A 1 89 ? -6.944 1.440 -8.397 1.00 83.38 89 LYS A CA 1
ATOM 688 C C . LYS A 1 89 ? -5.945 1.544 -7.247 1.00 83.38 89 LYS A C 1
ATOM 690 O O . LYS A 1 89 ? -6.300 1.303 -6.093 1.00 83.38 89 LYS A O 1
ATOM 695 N N . PHE A 1 90 ? -4.692 1.890 -7.539 1.00 80.25 90 PHE A N 1
ATOM 696 C CA . PHE A 1 90 ? -3.607 1.922 -6.574 1.00 80.25 90 PHE A CA 1
ATOM 697 C C . PHE A 1 90 ? -3.736 3.126 -5.642 1.00 80.25 90 PHE A C 1
ATOM 699 O O . PHE A 1 90 ? -3.061 4.149 -5.768 1.00 80.25 90 PHE A O 1
ATOM 706 N N . ASN A 1 91 ? -4.567 2.975 -4.615 1.00 78.81 91 ASN A N 1
ATOM 707 C CA . ASN A 1 91 ? -4.576 3.896 -3.494 1.00 78.81 91 ASN A CA 1
ATOM 708 C C . ASN A 1 91 ? -3.438 3.541 -2.530 1.00 78.81 91 ASN A C 1
ATOM 710 O O . ASN A 1 91 ? -3.644 2.900 -1.494 1.00 78.81 91 ASN A O 1
ATOM 714 N N . TYR A 1 92 ? -2.224 3.984 -2.874 1.00 73.94 92 TYR A N 1
ATOM 715 C CA . TYR A 1 92 ? -0.992 3.725 -2.116 1.00 73.94 92 TYR A CA 1
ATOM 716 C C . TYR A 1 92 ? -1.172 3.911 -0.600 1.00 73.94 92 TYR A C 1
ATOM 718 O O . TYR A 1 92 ? -0.696 3.105 0.197 1.00 73.94 92 TYR A O 1
ATOM 726 N N . ARG A 1 93 ? -1.900 4.956 -0.186 1.00 73.94 93 ARG A N 1
ATOM 727 C CA . ARG A 1 93 ? -2.106 5.277 1.233 1.00 73.94 93 ARG A CA 1
ATOM 728 C C . ARG A 1 93 ? -3.000 4.268 1.943 1.00 73.94 93 ARG A C 1
ATOM 730 O O . ARG A 1 93 ? -2.749 3.969 3.111 1.00 73.94 93 ARG A O 1
ATOM 737 N N . GLN A 1 94 ? -4.044 3.772 1.284 1.00 80.38 94 GLN A N 1
ATOM 738 C CA . GLN A 1 94 ? -4.906 2.745 1.870 1.00 80.38 94 GLN A CA 1
ATOM 739 C C . GLN A 1 94 ? -4.157 1.420 2.000 1.00 80.38 94 GLN A C 1
ATOM 741 O O . GLN A 1 94 ? -4.189 0.819 3.070 1.00 80.38 94 GLN A O 1
ATOM 746 N N . ILE A 1 95 ? -3.393 1.041 0.975 1.00 80.62 95 ILE A N 1
ATOM 747 C CA . ILE A 1 95 ? -2.561 -0.168 0.992 1.00 80.62 95 ILE A CA 1
ATOM 748 C C . ILE A 1 95 ? -1.506 -0.080 2.105 1.00 80.62 95 ILE A C 1
ATOM 750 O O . ILE A 1 95 ? -1.401 -0.980 2.935 1.00 80.62 95 ILE A O 1
ATOM 754 N N . GLU A 1 96 ? -0.770 1.031 2.196 1.00 81.94 96 GLU A N 1
ATOM 755 C CA . GLU A 1 96 ? 0.210 1.254 3.269 1.00 81.94 96 GLU A CA 1
ATOM 756 C C . GLU A 1 96 ? -0.444 1.206 4.657 1.00 81.94 96 GLU A C 1
ATOM 758 O O . GLU A 1 96 ? 0.115 0.628 5.589 1.00 81.94 96 GLU A O 1
ATOM 763 N N . THR A 1 97 ? -1.649 1.761 4.794 1.00 84.69 97 THR A N 1
ATOM 764 C CA . THR A 1 97 ? -2.420 1.699 6.041 1.00 84.69 97 THR A CA 1
ATOM 765 C C . THR A 1 97 ? -2.807 0.264 6.395 1.00 84.69 97 THR A C 1
ATOM 767 O O . THR A 1 97 ? -2.659 -0.111 7.557 1.00 84.69 97 THR A O 1
ATOM 770 N N . ALA A 1 98 ? -3.262 -0.534 5.425 1.00 86.56 98 ALA A N 1
ATOM 771 C CA . ALA A 1 98 ? -3.633 -1.932 5.628 1.00 86.56 98 ALA A CA 1
ATOM 772 C C . ALA A 1 98 ? -2.427 -2.773 6.072 1.00 86.56 98 ALA A C 1
ATOM 774 O O . ALA A 1 98 ? -2.470 -3.406 7.124 1.00 86.56 98 ALA A O 1
ATOM 775 N N . PHE A 1 99 ? -1.292 -2.685 5.372 1.00 87.19 99 PHE A N 1
ATOM 776 C CA . PHE A 1 99 ? -0.074 -3.395 5.785 1.00 87.19 99 PHE A CA 1
ATOM 777 C C . PHE A 1 99 ? 0.434 -2.948 7.156 1.00 87.19 99 PHE A C 1
ATOM 779 O O . PHE A 1 99 ? 0.904 -3.768 7.942 1.00 87.19 99 PHE A O 1
ATOM 786 N N . ARG A 1 100 ? 0.342 -1.654 7.481 1.00 86.69 100 ARG A N 1
ATOM 787 C CA . ARG A 1 100 ? 0.733 -1.166 8.809 1.00 86.69 100 ARG A CA 1
ATOM 788 C C . ARG A 1 100 ? -0.209 -1.678 9.898 1.00 86.69 100 ARG A C 1
ATOM 790 O O . ARG A 1 100 ? 0.243 -1.913 11.018 1.00 86.69 100 ARG A O 1
ATOM 797 N N . ALA A 1 101 ? -1.498 -1.815 9.597 1.00 89.44 101 ALA A N 1
ATOM 798 C CA . ALA A 1 101 ? -2.512 -2.342 10.504 1.00 89.44 101 ALA A CA 1
ATOM 799 C C . ALA A 1 101 ? -2.316 -3.834 10.797 1.00 89.44 101 ALA A C 1
ATOM 801 O O . ALA A 1 101 ? -2.446 -4.232 11.947 1.00 89.44 101 ALA A O 1
ATOM 802 N N . LEU A 1 102 ? -1.949 -4.639 9.798 1.00 90.00 102 LEU A N 1
ATOM 803 C CA . LEU A 1 102 ? -1.629 -6.060 9.994 1.00 90.00 102 LEU A CA 1
ATOM 804 C C . LEU A 1 102 ? -0.389 -6.262 10.877 1.00 90.00 102 LEU A C 1
ATOM 806 O O . LEU A 1 102 ? -0.288 -7.238 11.611 1.00 90.00 102 LEU A O 1
ATOM 810 N N . LYS A 1 103 ? 0.545 -5.313 10.831 1.00 87.75 103 LYS A N 1
ATOM 811 C CA . LYS A 1 103 ? 1.799 -5.345 11.586 1.00 87.75 103 LYS A CA 1
ATOM 812 C C . LYS A 1 103 ? 1.684 -4.574 12.903 1.00 87.75 103 LYS A C 1
ATOM 814 O O . LYS A 1 103 ? 0.651 -4.601 13.569 1.00 87.75 103 LYS A O 1
ATOM 819 N N . SER A 1 104 ? 2.736 -3.855 13.276 1.00 82.50 104 SER A N 1
ATOM 820 C CA . SER A 1 104 ? 2.901 -3.224 14.587 1.00 82.50 104 SER A CA 1
ATOM 821 C C . SER A 1 104 ? 1.850 -2.176 14.970 1.00 82.50 104 SER A C 1
ATOM 823 O O . SER A 1 104 ? 1.722 -1.860 16.148 1.00 82.50 104 SER A O 1
ATOM 825 N N . SER A 1 105 ? 1.075 -1.611 14.032 1.00 82.06 105 SER A N 1
ATOM 826 C CA . SER A 1 105 ? 0.066 -0.595 14.391 1.00 82.06 105 SER A CA 1
ATOM 827 C C . SER A 1 105 ? -1.324 -1.153 14.718 1.00 82.06 105 SER A C 1
ATOM 829 O O . SER A 1 105 ? -2.194 -0.383 15.152 1.00 82.06 105 SER A O 1
ATOM 831 N N . GLY A 1 106 ? -1.539 -2.457 14.532 1.00 87.06 106 GLY A N 1
ATOM 832 C CA . GLY A 1 106 ? -2.800 -3.147 14.811 1.00 87.06 106 GLY A CA 1
ATOM 833 C C . GLY A 1 106 ? -2.571 -4.566 15.324 1.00 87.06 106 GLY A C 1
ATOM 834 O O . GLY A 1 106 ? -2.305 -4.735 16.507 1.00 87.06 106 GLY A O 1
ATOM 835 N N . PHE A 1 107 ? -2.700 -5.561 14.449 1.00 88.81 107 PHE A N 1
ATOM 836 C CA . PHE A 1 107 ? -2.789 -6.984 14.807 1.00 88.81 107 PHE A CA 1
ATOM 837 C C . PHE A 1 107 ? -1.455 -7.649 15.146 1.00 88.81 107 PHE A C 1
ATOM 839 O O . PHE A 1 107 ? -1.445 -8.750 15.681 1.00 88.81 107 PHE A O 1
ATOM 846 N N . ASN A 1 108 ? -0.337 -6.978 14.869 1.00 90.31 108 ASN A N 1
ATOM 847 C CA . ASN A 1 108 ? 0.996 -7.418 15.263 1.00 90.31 108 ASN A CA 1
ATOM 848 C C . ASN A 1 108 ? 1.390 -8.812 14.732 1.00 90.31 108 ASN A C 1
ATOM 850 O O . ASN A 1 108 ? 2.082 -9.564 15.413 1.00 90.31 108 ASN A O 1
ATOM 854 N N . MET A 1 109 ? 0.983 -9.133 13.497 1.00 88.12 109 MET A N 1
ATOM 855 C CA . MET A 1 109 ? 1.190 -10.442 12.854 1.00 88.12 109 MET A CA 1
ATOM 856 C C . MET A 1 109 ? 2.640 -10.950 12.916 1.00 88.12 109 MET A C 1
ATOM 858 O O . MET A 1 109 ? 2.860 -12.146 13.086 1.00 88.12 109 MET A O 1
ATOM 862 N N . GLU A 1 110 ? 3.624 -10.049 12.814 1.00 85.88 110 GLU A N 1
ATOM 863 C CA . GLU A 1 110 ? 5.060 -10.380 12.817 1.00 85.88 110 GLU A CA 1
ATOM 864 C C . GLU A 1 110 ? 5.549 -10.967 14.157 1.00 85.88 110 GLU A C 1
ATOM 866 O O . GLU A 1 110 ? 6.562 -11.656 14.178 1.00 85.88 110 GLU A O 1
ATOM 871 N N . ASN A 1 111 ? 4.821 -10.747 15.258 1.00 87.62 111 ASN A N 1
ATOM 872 C CA . ASN A 1 111 ? 5.191 -11.199 16.606 1.00 87.62 111 ASN A CA 1
ATOM 873 C C . ASN A 1 111 ? 4.409 -12.439 17.076 1.00 87.62 111 ASN A C 1
ATOM 875 O O . ASN A 1 111 ? 4.473 -12.809 18.243 1.00 87.62 111 ASN A O 1
ATOM 879 N N . THR A 1 112 ? 3.645 -13.083 16.193 1.00 84.31 112 THR A N 1
ATOM 880 C CA . THR A 1 112 ? 2.835 -14.262 16.551 1.00 84.31 112 THR A CA 1
ATOM 881 C C . THR A 1 112 ? 3.662 -15.545 16.690 1.00 84.31 112 THR A C 1
ATOM 883 O O . THR A 1 112 ? 3.150 -16.536 17.200 1.00 84.31 112 THR A O 1
ATOM 886 N N . HIS A 1 113 ? 4.929 -15.535 16.242 1.00 87.31 113 HIS A N 1
ATOM 887 C CA . HIS A 1 113 ? 5.845 -16.688 16.183 1.00 87.31 113 HIS A CA 1
ATOM 888 C C . HIS A 1 113 ? 5.283 -17.928 15.455 1.00 87.31 113 HIS A C 1
ATOM 890 O O . HIS A 1 113 ? 5.858 -19.012 15.537 1.00 87.31 113 HIS A O 1
ATOM 896 N N . LEU A 1 114 ? 4.176 -17.782 14.720 1.00 87.81 114 LEU A N 1
ATOM 897 C CA . LEU A 1 114 ? 3.565 -18.857 13.947 1.00 87.81 114 LEU A CA 1
ATOM 898 C C . LEU A 1 114 ? 4.373 -19.103 12.672 1.00 87.81 114 LEU A C 1
ATOM 900 O O . LEU A 1 114 ? 4.493 -18.220 11.826 1.00 87.81 114 LEU A O 1
ATOM 904 N N . SER A 1 115 ? 4.908 -20.313 12.542 1.00 88.94 115 SER A N 1
ATOM 905 C CA . SER A 1 115 ? 5.640 -20.785 11.360 1.00 88.94 115 SER A CA 1
ATOM 906 C C . SER A 1 115 ? 4.841 -21.774 10.508 1.00 88.94 115 SER A C 1
ATOM 908 O O . SER A 1 115 ? 5.153 -21.958 9.335 1.00 88.94 115 SER A O 1
ATOM 910 N N . ASP A 1 116 ? 3.815 -22.398 11.088 1.00 93.50 116 ASP A N 1
ATOM 911 C CA . ASP A 1 116 ? 2.948 -23.357 10.407 1.00 93.50 116 ASP A CA 1
ATOM 912 C C . ASP A 1 116 ? 1.995 -22.650 9.433 1.00 93.50 116 ASP A C 1
ATOM 914 O O . ASP A 1 116 ? 1.254 -21.743 9.824 1.00 93.50 116 ASP A O 1
ATOM 918 N N . ILE A 1 117 ? 2.028 -23.061 8.164 1.00 91.44 117 ILE A N 1
ATOM 919 C CA . ILE A 1 117 ? 1.359 -22.338 7.079 1.00 91.44 117 ILE A CA 1
ATOM 920 C C . ILE A 1 117 ? -0.169 -22.402 7.198 1.00 91.44 117 ILE A C 1
ATOM 922 O O . ILE A 1 117 ? -0.831 -21.389 6.980 1.00 91.44 117 ILE A O 1
ATOM 926 N N . ASP A 1 118 ? -0.721 -23.536 7.641 1.00 92.94 118 ASP A N 1
ATOM 927 C CA . ASP A 1 118 ? -2.166 -23.733 7.788 1.00 92.94 118 ASP A CA 1
ATOM 928 C C . ASP A 1 118 ? -2.715 -22.917 8.962 1.00 92.94 118 ASP A C 1
ATOM 930 O O . ASP A 1 118 ? -3.820 -22.366 8.916 1.00 92.94 118 ASP A O 1
ATOM 934 N N . ARG A 1 119 ? -1.938 -22.795 10.042 1.00 92.31 119 ARG A N 1
ATOM 935 C CA . ARG A 1 119 ? -2.277 -21.926 11.177 1.00 92.31 119 ARG A CA 1
ATOM 936 C C . ARG A 1 119 ? -2.178 -20.453 10.808 1.00 92.31 119 ARG A C 1
ATOM 938 O O . ARG A 1 119 ? -3.031 -19.675 11.240 1.00 92.31 119 ARG A O 1
ATOM 945 N N . VAL A 1 120 ? -1.167 -20.066 10.029 1.00 89.81 120 VAL A N 1
ATOM 946 C CA . VAL A 1 120 ? -1.034 -18.695 9.514 1.00 89.81 120 VAL A CA 1
ATOM 947 C C . VAL A 1 120 ? -2.214 -18.351 8.613 1.00 89.81 120 VAL A C 1
ATOM 949 O O . VAL A 1 120 ? -2.772 -17.269 8.773 1.00 89.81 120 VAL A O 1
ATOM 952 N N . ASP A 1 121 ? -2.639 -19.263 7.739 1.00 91.19 121 ASP A N 1
ATOM 953 C CA . ASP A 1 121 ? -3.790 -19.058 6.856 1.00 91.19 121 ASP A CA 1
ATOM 954 C C . ASP A 1 121 ? -5.086 -18.817 7.650 1.00 91.19 121 ASP A C 1
ATOM 956 O O . ASP A 1 121 ? -5.754 -17.792 7.483 1.00 91.19 121 ASP A O 1
ATOM 960 N N . LYS A 1 122 ? -5.379 -19.679 8.632 1.00 92.94 122 LYS A N 1
ATOM 961 C CA . LYS A 1 122 ? -6.550 -19.524 9.518 1.00 92.94 122 LYS A CA 1
ATOM 962 C C . LYS A 1 122 ? -6.519 -18.219 10.313 1.00 92.94 122 LYS A C 1
ATOM 964 O O . LYS A 1 122 ? -7.537 -17.531 10.423 1.00 92.94 122 LYS A O 1
ATOM 969 N N . LEU A 1 123 ? -5.359 -17.860 10.867 1.00 90.75 123 LEU A N 1
ATOM 970 C CA . LEU A 1 123 ? -5.200 -16.594 11.582 1.00 90.75 123 LEU A CA 1
ATOM 971 C C . LEU A 1 123 ? -5.403 -15.405 10.640 1.00 90.75 123 LEU A C 1
ATOM 973 O O . LEU A 1 123 ? -6.081 -14.442 10.996 1.00 90.75 123 LEU A O 1
ATOM 977 N N . PHE A 1 124 ? -4.835 -15.469 9.439 1.00 90.31 124 PHE A N 1
ATOM 978 C CA . PHE A 1 124 ? -4.937 -14.404 8.456 1.00 90.31 124 PHE A CA 1
ATOM 979 C C . PHE A 1 124 ? -6.393 -14.167 8.042 1.00 90.31 124 PHE A C 1
ATOM 981 O O . PHE A 1 124 ? -6.832 -13.016 8.028 1.00 90.31 124 PHE A O 1
ATOM 988 N N . ALA A 1 125 ? -7.174 -15.227 7.818 1.00 91.69 125 ALA A N 1
ATOM 989 C CA . ALA A 1 125 ? -8.606 -15.124 7.534 1.00 91.69 125 ALA A CA 1
ATOM 990 C C . ALA A 1 125 ? -9.374 -14.387 8.651 1.00 91.69 125 ALA A C 1
ATOM 992 O O . ALA A 1 125 ? -10.153 -13.462 8.386 1.00 91.69 125 ALA A O 1
ATOM 993 N N . MET A 1 126 ? -9.103 -14.728 9.915 1.00 91.19 126 MET A N 1
ATOM 994 C CA . MET A 1 126 ? -9.709 -14.055 11.068 1.00 91.19 126 MET A CA 1
ATOM 995 C C . MET A 1 126 ? -9.293 -12.580 11.147 1.00 91.19 126 MET A C 1
ATOM 997 O O . MET A 1 126 ? -10.134 -11.693 11.304 1.00 91.19 126 MET A O 1
ATOM 1001 N N . VAL A 1 127 ? -8.003 -12.292 10.983 1.00 91.94 127 VAL A N 1
ATOM 1002 C CA . VAL A 1 127 ? -7.455 -10.932 11.045 1.00 91.94 127 VAL A CA 1
ATOM 1003 C C . VAL A 1 127 ? -8.020 -10.041 9.941 1.00 91.94 127 VAL A C 1
ATOM 1005 O O . VAL A 1 127 ? -8.362 -8.890 10.208 1.00 91.94 127 VAL A O 1
ATOM 1008 N N . ILE A 1 128 ? -8.164 -10.547 8.715 1.00 91.50 128 ILE A N 1
ATOM 1009 C CA . ILE A 1 128 ? -8.752 -9.789 7.602 1.00 91.50 128 ILE A CA 1
ATOM 1010 C C . ILE A 1 128 ? -10.232 -9.486 7.853 1.00 91.50 128 ILE A C 1
ATOM 1012 O O . ILE A 1 128 ? -10.688 -8.378 7.552 1.00 91.50 128 ILE A O 1
ATOM 1016 N N . THR A 1 129 ? -10.963 -10.411 8.474 1.00 91.06 129 THR A N 1
ATOM 1017 C CA . THR A 1 129 ? -12.361 -10.189 8.873 1.00 91.06 129 THR A CA 1
ATOM 1018 C C . THR A 1 129 ? -12.462 -9.047 9.887 1.00 91.06 129 THR A C 1
ATOM 1020 O O . THR A 1 129 ? -13.180 -8.069 9.661 1.00 91.06 129 THR A O 1
ATOM 1023 N N . VAL A 1 130 ? -11.659 -9.087 10.956 1.00 92.12 130 VAL A N 1
ATOM 1024 C CA . VAL A 1 130 ? -11.629 -8.016 11.971 1.00 92.12 130 VAL A CA 1
ATOM 1025 C C . VAL A 1 130 ? -11.115 -6.697 11.383 1.00 92.12 130 VAL A C 1
ATOM 1027 O O . VAL A 1 130 ? -11.610 -5.624 11.734 1.00 92.12 130 VAL A O 1
ATOM 1030 N N . PHE A 1 131 ? -10.148 -6.745 10.462 1.00 92.50 131 PHE A N 1
ATOM 1031 C CA . PHE A 1 131 ? -9.657 -5.561 9.757 1.00 92.50 131 PHE A CA 1
ATOM 1032 C C . PHE A 1 131 ? -10.773 -4.874 8.974 1.00 92.50 131 PHE A C 1
ATOM 1034 O O . PHE A 1 131 ? -10.942 -3.658 9.090 1.00 92.50 131 PHE A O 1
ATOM 1041 N N . THR A 1 132 ? -11.531 -5.648 8.201 1.00 91.69 132 THR A N 1
ATOM 1042 C CA . THR A 1 132 ? -12.625 -5.150 7.362 1.00 91.69 132 THR A CA 1
ATOM 1043 C C . THR A 1 132 ? -13.720 -4.539 8.223 1.00 91.69 132 THR A C 1
ATOM 1045 O O . THR A 1 132 ? -14.128 -3.405 7.978 1.00 91.69 132 THR A O 1
ATOM 1048 N N . TRP A 1 133 ? -14.100 -5.215 9.307 1.00 93.38 133 TRP A N 1
ATOM 1049 C CA . TRP A 1 133 ? -15.057 -4.693 10.277 1.00 93.38 133 TRP A CA 1
ATOM 1050 C C . TRP A 1 133 ? -14.618 -3.352 10.877 1.00 93.38 133 TRP A C 1
ATOM 1052 O O . TRP A 1 133 ? -15.347 -2.362 10.812 1.00 93.38 133 TRP A O 1
ATOM 1062 N N . ALA A 1 134 ? -13.383 -3.275 11.380 1.00 94.25 134 ALA A N 1
ATOM 1063 C CA . ALA A 1 134 ? -12.819 -2.036 11.912 1.00 94.25 134 ALA A CA 1
ATOM 1064 C C . ALA A 1 134 ? -12.727 -0.926 10.859 1.00 94.25 134 ALA A C 1
ATOM 1066 O O . ALA A 1 134 ? -12.861 0.255 11.184 1.00 94.25 134 ALA A O 1
ATOM 1067 N N . TYR A 1 135 ? -12.496 -1.275 9.597 1.00 92.56 135 TYR A N 1
ATOM 1068 C CA . TYR A 1 135 ? -12.465 -0.309 8.510 1.00 92.56 135 TYR A CA 1
ATOM 1069 C C . TYR A 1 135 ? -13.857 0.258 8.209 1.00 92.56 135 TYR A C 1
ATOM 1071 O O . TYR A 1 135 ? -13.994 1.481 8.146 1.00 92.56 135 TYR A O 1
ATOM 1079 N N . ILE A 1 136 ? -14.878 -0.600 8.106 1.00 92.19 136 ILE A N 1
ATOM 1080 C CA . ILE A 1 136 ? -16.276 -0.213 7.858 1.00 92.19 136 ILE A CA 1
ATOM 1081 C C . ILE A 1 136 ? -16.808 0.652 9.001 1.00 92.19 136 ILE A C 1
ATOM 1083 O O . ILE A 1 136 ? -17.292 1.755 8.752 1.00 92.19 136 ILE A O 1
ATOM 1087 N N . VAL A 1 137 ? -16.638 0.222 10.257 1.00 93.75 137 VAL A N 1
ATOM 1088 C CA . VAL A 1 137 ? -17.024 1.028 11.430 1.00 93.75 137 VAL A CA 1
ATOM 1089 C C . VAL A 1 137 ?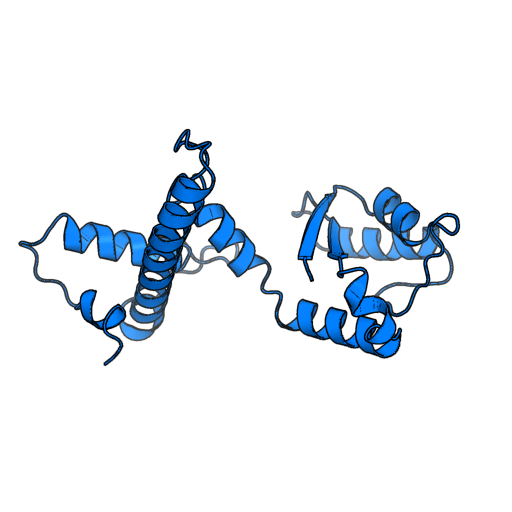 -16.307 2.379 11.400 1.00 93.75 137 VAL A C 1
ATOM 1091 O O . VAL A 1 137 ? -16.907 3.422 11.641 1.00 93.75 137 VAL A O 1
ATOM 1094 N N . GLY A 1 138 ? -15.019 2.387 11.053 1.00 93.62 138 GLY A N 1
ATOM 1095 C CA . GLY A 1 138 ? -14.240 3.613 10.920 1.00 93.62 138 GLY A CA 1
ATOM 1096 C C . GLY A 1 138 ? -14.789 4.581 9.870 1.00 93.62 138 GLY A C 1
ATOM 1097 O O . GLY A 1 138 ? -14.808 5.784 10.130 1.00 93.62 138 GLY A O 1
ATOM 1098 N N . ILE A 1 139 ? -15.222 4.076 8.709 1.00 92.62 139 ILE A N 1
ATOM 1099 C CA . ILE A 1 139 ? -15.883 4.860 7.650 1.00 92.62 139 ILE A CA 1
ATOM 1100 C C . ILE A 1 139 ? -17.208 5.410 8.164 1.00 92.62 139 ILE A C 1
ATOM 1102 O O . ILE A 1 139 ? -17.386 6.626 8.193 1.00 92.62 139 ILE A O 1
ATOM 1106 N N . TYR A 1 140 ? -18.086 4.531 8.649 1.00 93.38 140 TYR A N 1
ATOM 1107 C CA . TYR A 1 140 ? -19.429 4.902 9.076 1.00 93.38 140 TYR A CA 1
ATOM 1108 C C . TYR A 1 140 ? -19.405 6.016 10.119 1.00 93.38 140 TYR A C 1
ATOM 1110 O O . TYR A 1 140 ? -20.095 7.023 9.984 1.00 93.38 140 TYR A O 1
ATOM 1118 N N . VAL A 1 141 ? -18.568 5.875 11.146 1.00 92.81 141 VAL A N 1
ATOM 1119 C CA . VAL A 1 141 ? -18.485 6.870 12.218 1.00 92.81 141 VAL A CA 1
ATOM 1120 C C . VAL A 1 141 ? -17.878 8.172 11.708 1.00 92.81 141 VAL A C 1
ATOM 1122 O O . VAL A 1 141 ? -18.318 9.246 12.115 1.00 92.81 141 VAL A O 1
ATOM 1125 N N . HIS A 1 142 ? -16.888 8.097 10.816 1.00 93.94 142 HIS A N 1
ATOM 1126 C CA . HIS A 1 142 ? -16.271 9.278 10.219 1.00 93.94 142 HIS A CA 1
ATOM 1127 C C . HIS A 1 142 ? -17.257 10.103 9.385 1.00 93.94 142 HIS A C 1
ATOM 1129 O O . HIS A 1 142 ? -17.162 11.329 9.398 1.00 93.94 142 HIS A O 1
ATOM 1135 N N . GLU A 1 143 ? -18.168 9.438 8.679 1.00 92.62 143 GLU A N 1
ATOM 1136 C CA . GLU A 1 143 ? -19.136 10.066 7.777 1.00 92.62 143 GLU A CA 1
ATOM 1137 C C . GLU A 1 143 ? -20.410 10.518 8.498 1.00 92.62 143 GLU A C 1
ATOM 1139 O O . GLU A 1 143 ? -20.898 11.610 8.225 1.00 92.62 143 GLU A O 1
ATOM 1144 N N . ASN A 1 144 ? -20.915 9.730 9.453 1.00 90.25 144 ASN A N 1
ATOM 1145 C CA . ASN A 1 144 ? -22.266 9.917 9.998 1.00 90.25 144 ASN A CA 1
ATOM 1146 C C . ASN A 1 144 ? -22.312 10.470 11.427 1.00 90.25 144 ASN A C 1
ATOM 1148 O O . ASN A 1 144 ? -23.342 10.987 11.845 1.00 90.25 144 ASN A O 1
ATOM 1152 N N . LEU A 1 145 ? -21.234 10.348 12.210 1.00 88.69 145 LEU A N 1
ATOM 1153 C CA . LEU A 1 145 ? -21.280 10.666 13.646 1.00 88.69 145 LEU A CA 1
ATOM 1154 C C . LEU A 1 145 ? -20.236 11.690 14.069 1.00 88.69 145 LEU A C 1
ATOM 1156 O O . LEU A 1 145 ? -20.555 12.694 14.705 1.00 88.69 145 LEU A O 1
ATOM 1160 N N . LYS A 1 146 ? -18.963 11.422 13.775 1.00 91.00 146 LYS A N 1
ATOM 1161 C CA . LYS A 1 146 ? -17.855 12.292 14.152 1.00 91.00 146 LYS A CA 1
ATOM 1162 C C . LYS A 1 146 ? -16.716 12.189 13.153 1.00 91.00 146 LYS A C 1
ATOM 1164 O O . LYS A 1 146 ? -15.911 11.255 13.161 1.00 91.00 146 LYS A O 1
ATOM 1169 N N . GLN A 1 147 ? -16.588 13.243 12.362 1.00 93.50 147 GLN A N 1
ATOM 1170 C CA . GLN A 1 147 ? -15.503 13.371 11.411 1.00 93.50 147 GLN A CA 1
ATOM 1171 C C . GLN A 1 147 ? -14.145 13.531 12.119 1.00 93.50 147 GLN A C 1
ATOM 1173 O O . GLN A 1 147 ? -14.000 14.219 13.132 1.00 93.50 147 GLN A O 1
ATOM 1178 N N . LEU A 1 148 ? -13.120 12.887 11.555 1.00 93.00 148 LEU A N 1
ATOM 1179 C CA . LEU A 1 148 ? -11.737 12.968 12.024 1.00 93.00 148 LEU A CA 1
ATOM 1180 C C . LEU A 1 148 ? -11.132 14.287 11.565 1.00 93.00 148 LEU A C 1
ATOM 1182 O O . LEU A 1 148 ? -11.220 14.634 10.385 1.00 93.00 148 LEU A O 1
ATOM 1186 N N . LYS A 1 149 ? -10.427 14.968 12.467 1.00 93.81 149 LYS A N 1
ATOM 1187 C CA . LYS A 1 149 ? -9.772 16.238 12.140 1.00 93.81 149 LYS A CA 1
ATOM 1188 C C . LYS A 1 149 ? -8.591 16.018 11.193 1.00 93.81 149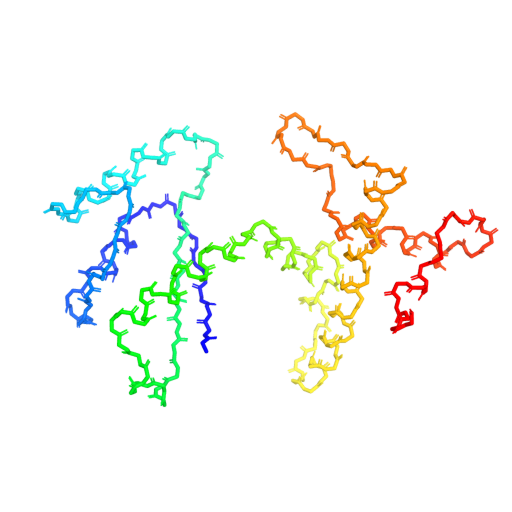 LYS A C 1
ATOM 1190 O O . LYS A 1 149 ? -7.797 15.084 11.362 1.00 93.81 149 LYS A O 1
ATOM 1195 N N . ILE A 1 150 ? -8.435 16.918 10.223 1.00 92.50 150 ILE A N 1
ATOM 1196 C CA . ILE A 1 150 ? -7.237 17.007 9.381 1.00 92.50 150 ILE A CA 1
ATOM 1197 C C . ILE A 1 150 ? -6.210 17.882 10.108 1.00 92.50 150 ILE A C 1
ATOM 1199 O O . ILE A 1 150 ? -6.485 19.022 10.468 1.00 92.50 150 ILE A O 1
ATOM 1203 N N . LYS A 1 151 ? -5.018 17.338 10.361 1.00 90.75 151 LYS A N 1
ATOM 1204 C CA . LYS A 1 151 ? -3.910 18.060 11.004 1.00 90.75 151 LYS A CA 1
ATOM 1205 C C . LYS A 1 151 ? -3.172 18.950 9.995 1.00 90.75 151 LYS A C 1
ATOM 1207 O O . LYS A 1 151 ? -3.262 18.727 8.791 1.00 90.75 151 LYS A O 1
ATOM 1212 N N . LYS A 1 152 ? -2.341 19.878 10.494 1.00 88.12 152 LYS A N 1
ATOM 1213 C CA . LYS A 1 152 ? -1.549 20.850 9.699 1.00 88.12 152 LYS A CA 1
ATOM 1214 C C . LYS A 1 152 ? -0.757 20.237 8.532 1.00 88.12 152 LYS A C 1
ATOM 1216 O O . LYS A 1 152 ? -0.572 20.875 7.508 1.00 88.12 152 LYS A O 1
ATOM 1221 N N . HIS A 1 153 ? -0.315 18.985 8.654 1.00 79.69 153 HIS A N 1
ATOM 1222 C CA . HIS A 1 153 ? 0.383 18.255 7.587 1.00 79.69 153 HIS A CA 1
ATOM 1223 C C . HIS A 1 153 ? -0.555 17.658 6.510 1.00 79.69 153 HIS A C 1
ATOM 1225 O O . HIS A 1 153 ? -0.149 16.749 5.785 1.00 79.69 153 HIS A O 1
ATOM 1231 N N . GLY A 1 154 ? -1.827 18.065 6.454 1.00 78.81 154 GLY A N 1
ATOM 1232 C CA . GLY A 1 154 ? -2.804 17.623 5.452 1.00 78.81 154 GLY A CA 1
ATOM 1233 C C . GLY A 1 154 ? -3.249 16.163 5.586 1.00 78.81 154 GLY A C 1
ATOM 1234 O O . GLY A 1 154 ? -3.709 15.564 4.617 1.00 78.81 154 GLY A O 1
ATOM 1235 N N . ARG A 1 155 ? -3.082 15.540 6.763 1.00 82.00 155 ARG A N 1
ATOM 1236 C CA . ARG A 1 155 ? -3.539 14.156 7.001 1.00 82.00 155 ARG A CA 1
ATOM 1237 C C . ARG A 1 155 ? -4.490 14.106 8.186 1.00 82.00 155 ARG A C 1
ATOM 1239 O O . ARG A 1 155 ? -4.320 14.864 9.140 1.00 82.00 155 ARG A O 1
ATOM 1246 N N . ARG A 1 156 ? -5.440 13.171 8.129 1.00 89.62 156 ARG A N 1
ATOM 1247 C CA . ARG A 1 156 ? -6.308 12.827 9.261 1.00 89.62 156 ARG A CA 1
ATOM 1248 C C . ARG A 1 156 ? -5.475 12.435 10.477 1.00 89.62 156 ARG A C 1
ATOM 1250 O O . ARG A 1 156 ? -4.386 11.874 10.340 1.00 89.62 156 ARG A O 1
ATOM 1257 N N . GLU A 1 157 ? -6.000 12.716 11.660 1.00 90.69 157 GLU A N 1
ATOM 1258 C CA . GLU A 1 157 ? -5.340 12.393 12.927 1.00 90.69 157 GLU A CA 1
ATOM 1259 C C . GLU A 1 157 ? -5.103 10.891 13.141 1.00 90.69 157 GLU A C 1
ATOM 1261 O O . GLU A 1 157 ? -4.112 10.511 13.764 1.00 90.69 157 GLU A O 1
ATOM 1266 N N . LYS A 1 158 ? -5.992 10.051 12.603 1.00 90.56 158 LYS A N 1
ATOM 1267 C CA . LYS A 1 158 ? -5.944 8.586 12.641 1.00 90.56 158 LYS A CA 1
ATOM 1268 C C . LYS A 1 158 ? -6.346 8.032 11.273 1.00 90.56 158 LYS A C 1
ATOM 1270 O O . LYS A 1 158 ? -7.008 8.712 10.487 1.00 90.56 158 LYS A O 1
ATOM 1275 N N . SER A 1 159 ? -5.940 6.798 10.975 1.00 90.62 159 SER A N 1
ATOM 1276 C CA . SER A 1 159 ? -6.538 6.061 9.860 1.00 90.62 159 SER A CA 1
ATOM 1277 C C . SER A 1 159 ? -7.965 5.641 10.213 1.00 90.62 159 SER A C 1
ATOM 1279 O O . SER A 1 159 ? -8.274 5.465 11.391 1.00 90.62 159 SER A O 1
ATOM 1281 N N . LEU A 1 160 ? -8.809 5.431 9.198 1.00 92.62 160 LEU A N 1
ATOM 1282 C CA . LEU A 1 160 ? -10.176 4.932 9.390 1.00 92.62 160 LEU A CA 1
ATOM 1283 C C . LEU A 1 160 ? -10.178 3.592 10.136 1.00 92.62 160 LEU A C 1
ATOM 1285 O O . LEU A 1 160 ? -10.855 3.471 11.146 1.00 92.62 160 LEU A O 1
ATOM 1289 N N . PHE A 1 161 ? -9.300 2.661 9.742 1.00 93.19 161 PHE A N 1
ATOM 1290 C CA . PHE A 1 161 ? -9.084 1.406 10.468 1.00 93.19 161 PHE A CA 1
ATOM 1291 C C . PHE A 1 161 ? -8.799 1.625 11.963 1.00 93.19 161 PHE A C 1
ATOM 1293 O O . PHE A 1 161 ? -9.466 1.046 12.809 1.00 93.19 161 PHE A O 1
ATOM 1300 N N . LYS A 1 162 ? -7.818 2.471 12.319 1.00 92.38 162 LYS A N 1
ATOM 1301 C CA . LYS A 1 162 ? -7.444 2.670 13.731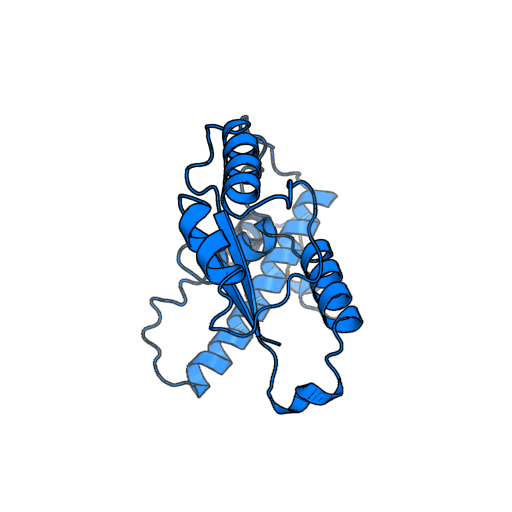 1.00 92.38 162 LYS A CA 1
ATOM 1302 C C . LYS A 1 162 ? -8.553 3.376 14.508 1.00 92.38 162 LYS A C 1
ATOM 1304 O O . LYS A 1 162 ? -8.665 3.185 15.717 1.00 92.38 162 LYS A O 1
ATOM 1309 N N . TYR A 1 163 ? -9.338 4.206 13.824 1.00 94.06 163 TYR A N 1
ATOM 1310 C CA . TYR A 1 163 ? -10.491 4.863 14.411 1.00 94.06 163 TYR A CA 1
ATOM 1311 C C . TYR A 1 163 ? -11.588 3.852 14.749 1.00 94.06 163 TYR A C 1
ATOM 1313 O O . TYR A 1 163 ? -11.967 3.767 15.914 1.00 94.06 163 TYR A O 1
ATOM 1321 N N . GLY A 1 164 ? -12.001 3.023 13.787 1.00 93.69 164 GLY A N 1
ATOM 1322 C CA . GLY A 1 164 ? -13.006 1.987 14.020 1.00 93.69 164 GLY A CA 1
ATOM 1323 C C . GLY A 1 164 ? -12.537 0.898 14.983 1.00 93.69 164 GLY A C 1
ATOM 1324 O O . GLY A 1 164 ? -13.278 0.551 15.893 1.00 93.69 164 GLY A O 1
ATOM 1325 N N . LEU A 1 165 ? -11.279 0.446 14.897 1.00 93.94 165 LEU A N 1
ATOM 1326 C CA . LEU A 1 165 ? -10.714 -0.519 15.851 1.00 93.94 165 LEU A CA 1
ATOM 1327 C C . LEU A 1 165 ? -10.778 0.005 17.292 1.00 93.94 165 LEU A C 1
ATOM 1329 O O . LEU A 1 165 ? -11.102 -0.742 18.207 1.00 93.94 165 LEU A O 1
ATOM 1333 N N . GLY A 1 166 ? -10.481 1.292 17.501 1.00 93.50 166 GLY A N 1
ATOM 1334 C CA . GLY A 1 166 ? -10.571 1.909 18.825 1.00 93.50 166 GLY A CA 1
ATOM 1335 C C . GLY A 1 166 ? -12.003 1.969 19.361 1.00 93.50 166 GLY A C 1
ATOM 1336 O O . GLY A 1 166 ? -12.202 1.816 20.561 1.00 93.50 166 GLY A O 1
ATOM 1337 N N . ILE A 1 167 ? -12.987 2.163 18.481 1.00 93.06 167 ILE A N 1
ATOM 1338 C CA . ILE A 1 167 ? -14.413 2.165 18.833 1.00 93.06 167 ILE A CA 1
ATOM 1339 C C . ILE A 1 167 ? -14.870 0.754 19.193 1.00 93.06 167 ILE A C 1
ATOM 1341 O O . ILE A 1 167 ? -15.419 0.562 20.272 1.00 93.06 167 ILE A O 1
ATOM 1345 N N . ILE A 1 168 ? -14.567 -0.231 18.346 1.00 93.31 168 ILE A N 1
ATOM 1346 C CA . ILE A 1 168 ? -14.864 -1.645 18.604 1.00 93.31 168 ILE A CA 1
ATOM 1347 C C . ILE A 1 168 ? -14.255 -2.075 19.941 1.00 93.31 168 ILE A C 1
ATOM 1349 O O . ILE A 1 168 ? -14.963 -2.595 20.797 1.00 93.31 168 ILE A O 1
ATOM 1353 N N . ALA A 1 169 ? -12.968 -1.793 20.164 1.00 92.81 169 ALA A N 1
ATOM 1354 C CA . ALA A 1 169 ? -12.298 -2.127 21.417 1.00 92.81 169 ALA A CA 1
ATOM 1355 C C . ALA A 1 169 ? -12.947 -1.431 22.621 1.00 92.81 169 ALA A C 1
ATOM 1357 O O . ALA A 1 169 ? -13.120 -2.054 23.663 1.00 92.81 169 ALA A O 1
ATOM 1358 N N . ASN A 1 170 ? -13.335 -0.157 22.497 1.00 92.31 170 ASN A N 1
ATOM 1359 C CA . ASN A 1 170 ? -14.008 0.550 23.583 1.00 92.31 170 ASN A CA 1
ATOM 1360 C C . ASN A 1 170 ? -15.350 -0.097 23.940 1.00 92.31 170 ASN A C 1
ATOM 1362 O O . ASN A 1 170 ? -15.619 -0.279 25.123 1.00 92.31 170 ASN A O 1
ATOM 1366 N N . ILE A 1 171 ? -16.142 -0.474 22.937 1.00 92.06 171 ILE A N 1
ATOM 1367 C CA . ILE A 1 171 ? -17.458 -1.090 23.123 1.00 92.06 171 ILE A CA 1
ATOM 1368 C C . ILE A 1 171 ? -17.321 -2.479 23.748 1.00 92.06 171 ILE A C 1
ATOM 1370 O O . ILE A 1 171 ? -17.941 -2.743 24.774 1.00 92.06 171 ILE A O 1
ATOM 1374 N N . LEU A 1 172 ? -16.452 -3.332 23.195 1.00 91.38 172 LEU A N 1
ATOM 1375 C CA . LEU A 1 172 ? -16.238 -4.695 23.695 1.00 91.38 172 LEU A CA 1
ATOM 1376 C C . LEU A 1 172 ? -15.655 -4.719 25.115 1.00 91.38 172 LEU A C 1
ATOM 1378 O O . LEU A 1 172 ? -16.042 -5.557 25.922 1.00 91.38 172 LEU A O 1
ATOM 1382 N N . LEU A 1 173 ? -14.740 -3.798 25.437 1.00 92.62 173 LEU A N 1
ATOM 1383 C CA . LEU A 1 173 ? -14.095 -3.738 26.755 1.00 92.62 173 LEU A CA 1
ATOM 1384 C C . LEU A 1 173 ? -14.895 -2.931 27.791 1.00 92.62 173 LEU A C 1
ATOM 1386 O O . LEU A 1 173 ? -14.534 -2.929 28.964 1.00 92.62 173 LEU A O 1
ATOM 1390 N N . ASN A 1 174 ? -15.956 -2.223 27.386 1.00 90.88 174 ASN A N 1
ATOM 1391 C CA . ASN A 1 174 ? -16.823 -1.447 28.282 1.00 90.88 174 ASN A CA 1
ATOM 1392 C C . ASN A 1 174 ? -18.307 -1.722 27.971 1.00 90.88 174 ASN A C 1
ATOM 1394 O O . ASN A 1 174 ? -19.025 -0.799 27.565 1.00 90.88 174 ASN A O 1
ATOM 1398 N N . PRO A 1 175 ? -18.787 -2.963 28.174 1.00 82.94 175 PRO A N 1
ATOM 1399 C CA . PRO A 1 175 ? -20.138 -3.370 27.780 1.00 82.94 175 PRO A CA 1
ATOM 1400 C C . PRO A 1 175 ? -21.245 -2.642 28.556 1.00 82.94 175 PRO A C 1
ATOM 1402 O O . PRO A 1 175 ? -22.350 -2.492 28.058 1.00 82.94 175 PRO A O 1
ATOM 1405 N N . GLN A 1 176 ? -20.939 -2.138 29.755 1.00 82.38 176 GLN A N 1
ATOM 1406 C CA . GLN A 1 176 ? -21.891 -1.424 30.615 1.00 82.38 176 GLN A CA 1
ATOM 1407 C C . GLN A 1 176 ? -22.166 0.023 30.166 1.00 82.38 176 GLN A C 1
ATOM 1409 O O . GLN A 1 176 ? -23.021 0.699 30.733 1.00 82.38 176 GLN A O 1
ATOM 1414 N N . LYS A 1 177 ? -21.419 0.547 29.185 1.00 82.38 177 LYS A N 1
ATOM 1415 C CA . LYS A 1 177 ? -21.633 1.904 28.665 1.00 82.38 177 LYS A CA 1
ATOM 1416 C C . LYS A 1 177 ? -22.642 1.876 27.527 1.00 82.38 177 LYS A C 1
ATOM 1418 O O . LYS A 1 177 ? -22.566 1.029 26.647 1.00 82.38 177 LYS A O 1
ATOM 1423 N N . GLN A 1 178 ? -23.542 2.854 27.511 1.00 76.69 178 GLN A N 1
ATOM 1424 C CA . GLN A 1 178 ? -24.442 3.042 26.383 1.00 76.69 178 GLN A CA 1
ATOM 1425 C C . GLN A 1 178 ? -23.664 3.625 25.201 1.00 76.69 178 GLN A C 1
ATOM 1427 O O . GLN A 1 178 ? -23.030 4.680 25.308 1.00 76.69 178 GLN A O 1
ATOM 1432 N N . HIS A 1 179 ? -23.713 2.933 24.067 1.00 78.38 179 HIS A N 1
ATOM 1433 C CA . HIS A 1 179 ? -23.005 3.319 22.852 1.00 78.38 179 HIS A CA 1
ATOM 1434 C C . HIS A 1 179 ? -24.006 3.698 21.767 1.00 78.38 179 HIS A C 1
ATOM 1436 O O . HIS A 1 179 ? -25.043 3.066 21.617 1.00 78.38 179 HIS A O 1
ATOM 1442 N N . LYS A 1 180 ? -23.689 4.731 20.982 1.00 78.69 180 LYS A N 1
ATOM 1443 C CA . LYS A 1 180 ? -24.559 5.235 19.900 1.00 78.69 180 LYS A CA 1
ATOM 1444 C C . LYS A 1 180 ? -24.488 4.402 18.610 1.00 78.69 180 LYS A C 1
ATOM 1446 O O . LYS A 1 180 ? -24.998 4.832 17.582 1.00 78.69 180 LYS A O 1
ATOM 1451 N N . ILE A 1 181 ? -23.756 3.290 18.628 1.00 83.75 181 ILE A N 1
ATOM 1452 C CA . ILE A 1 181 ? -23.433 2.481 17.452 1.00 83.75 181 ILE A CA 1
ATOM 1453 C C . ILE A 1 181 ? -23.601 1.016 17.827 1.00 83.75 181 ILE A C 1
ATOM 1455 O O . ILE A 1 181 ? -22.946 0.544 18.758 1.00 83.75 181 ILE A O 1
ATOM 1459 N N . GLU A 1 182 ? -24.395 0.289 17.050 1.00 83.50 182 GLU A N 1
ATOM 1460 C CA . GLU A 1 182 ? -24.464 -1.166 17.126 1.00 83.50 182 GLU A CA 1
ATOM 1461 C C . GLU A 1 182 ? -23.406 -1.783 16.214 1.00 83.50 182 GLU A C 1
ATOM 1463 O O . GLU A 1 182 ? -23.592 -1.959 15.012 1.00 83.50 182 GLU A O 1
ATOM 1468 N N . ILE A 1 183 ? -22.241 -2.088 16.787 1.00 82.31 183 ILE A N 1
ATOM 1469 C CA . ILE A 1 183 ? -21.094 -2.557 15.999 1.00 82.31 183 ILE A CA 1
ATOM 1470 C C . ILE A 1 183 ? -21.320 -3.916 15.325 1.00 82.31 183 ILE A C 1
ATOM 1472 O O . ILE A 1 183 ? -20.667 -4.198 14.324 1.00 82.31 183 ILE A O 1
ATOM 1476 N N . PHE A 1 184 ? -22.234 -4.743 15.835 1.00 82.44 184 PHE A N 1
ATOM 1477 C CA . PHE A 1 184 ? -22.514 -6.071 15.282 1.00 82.44 184 PHE A CA 1
ATOM 1478 C C . PHE A 1 184 ? -23.329 -6.024 13.987 1.00 82.44 184 PHE A C 1
ATOM 1480 O O . PHE A 1 184 ? -23.184 -6.921 13.161 1.00 82.44 184 PHE A O 1
ATOM 1487 N N . HIS A 1 185 ? -24.085 -4.949 13.746 1.00 81.62 185 HIS A N 1
ATOM 1488 C CA . HIS A 1 185 ? -24.822 -4.770 12.494 1.00 81.62 185 HIS A CA 1
ATOM 1489 C C . HIS A 1 185 ? -23.884 -4.630 11.279 1.00 81.62 185 HIS A C 1
ATOM 1491 O O . HIS A 1 185 ? -24.222 -5.002 10.166 1.00 81.62 185 HIS A O 1
ATOM 1497 N N . PHE A 1 186 ? -22.638 -4.190 11.489 1.00 79.12 186 PHE A N 1
ATOM 1498 C CA . PHE A 1 186 ? -21.630 -4.132 10.420 1.00 79.12 186 PHE A CA 1
ATOM 1499 C C . PHE A 1 186 ? -21.018 -5.494 10.065 1.00 79.12 186 PHE A C 1
ATOM 1501 O O . PHE A 1 186 ? -20.260 -5.585 9.100 1.00 79.12 186 PHE A O 1
ATOM 1508 N N . LEU A 1 187 ? -21.280 -6.527 10.869 1.00 75.12 187 LEU A N 1
ATOM 1509 C CA . LEU A 1 187 ? -20.883 -7.911 10.603 1.00 75.12 187 LEU A CA 1
ATOM 1510 C C . LEU A 1 187 ? -22.048 -8.745 10.060 1.00 75.12 187 LEU A C 1
ATOM 1512 O O . LEU A 1 187 ? -21.812 -9.831 9.531 1.00 75.12 187 LEU A O 1
ATOM 1516 N N . SER A 1 188 ? -23.290 -8.267 10.188 1.00 70.56 188 SER A N 1
ATOM 1517 C CA . SER A 1 188 ? -24.452 -8.946 9.628 1.00 70.56 188 SER A CA 1
ATOM 1518 C C . SER A 1 188 ? -24.537 -8.676 8.130 1.00 70.56 188 SER A C 1
ATOM 1520 O O . SER A 1 188 ? -24.486 -7.534 7.691 1.00 70.56 188 SER A O 1
ATOM 1522 N N . CYS A 1 189 ? -24.679 -9.733 7.331 1.00 57.53 189 CYS A N 1
ATOM 1523 C CA . CYS A 1 189 ? -24.939 -9.629 5.889 1.00 57.53 189 CYS A CA 1
ATOM 1524 C C . CY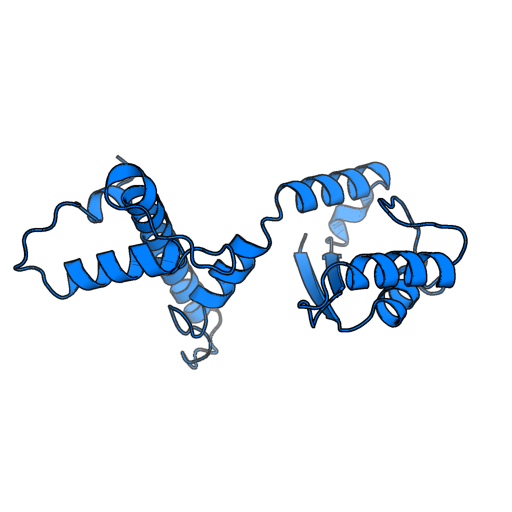S A 1 189 ? -26.421 -9.322 5.570 1.00 57.53 189 CYS A C 1
ATOM 1526 O O . CYS A 1 189 ? -26.871 -9.598 4.461 1.00 57.53 189 CYS A O 1
ATOM 1528 N N . THR A 1 190 ? -27.171 -8.817 6.553 1.00 46.03 190 THR A N 1
ATOM 1529 C CA . THR A 1 190 ? -28.568 -8.360 6.470 1.00 46.03 190 T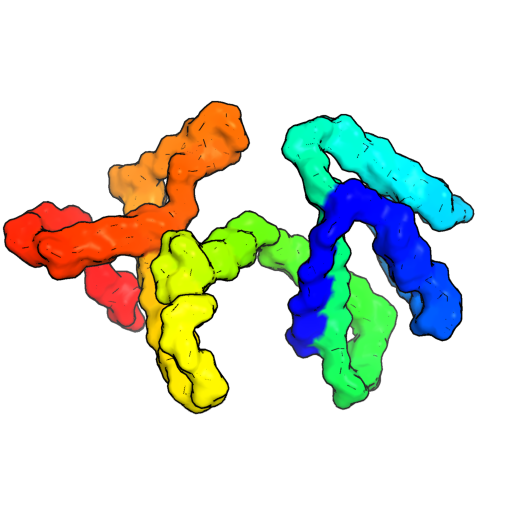HR A CA 1
ATOM 1530 C C . THR A 1 190 ? -28.601 -6.849 6.533 1.00 46.03 190 THR A C 1
ATOM 1532 O O . THR A 1 190 ? -29.260 -6.248 5.662 1.00 46.03 190 THR A O 1
#

Solvent-accessible surface area (backbone atoms only — not comparable to full-atom values): 11514 Å² total; per-residue (Å²): 117,50,80,47,78,46,78,33,72,58,52,59,66,57,53,52,63,64,68,30,66,92,71,74,53,78,90,87,78,87,77,94,58,46,82,89,40,73,67,43,34,36,48,38,52,51,58,58,45,62,76,45,82,87,55,79,62,64,31,79,49,76,46,79,45,69,57,82,87,47,53,90,76,58,45,74,70,51,52,53,49,52,52,52,54,48,58,76,68,56,52,62,67,60,54,53,48,49,59,40,34,47,24,86,77,56,70,33,58,85,76,64,82,74,79,54,65,70,60,45,51,55,49,48,57,53,50,51,52,54,48,51,46,17,31,51,48,15,47,51,38,36,75,75,74,55,65,72,58,68,42,96,88,77,40,55,79,59,54,45,42,61,49,12,41,51,49,54,49,48,46,73,78,38,72,89,56,92,66,101,65,73,73,65,64,73,72,49,98,119

InterPro domains:
  IPR005094 MobA/VirD2-like, nuclease domain [PF03432] (17-94)
  IPR012337 Ribonuclease H-like superfamily [SSF53098] (34-160)

Nearest PDB structures (foldseek):
  8qot-assembly1_A  TM=2.077E-01  e=4.909E+00  Mus musculus

Sequence (190 aa):
MIAKVVKGKGFKDVVNYVLDKAKQTELLTAEGVRLKSRESIIRSFTSQGGMNPKVSKLVCHISLNFSAQDKEKLSNARMVQIAKEYMSKFNYRQIETAFRALKSSGFNMENTHLSDIDRVDKLFAMVITVFTWAYIVGIYVHENLKQLKIKKHGRREKSLFKYGLGIIANILLNPQKQHKIEIFHFLSCT

Secondary structure (DSSP, 8-state):
-EEEEEEES-SHHHHHHHT-GGGT-------SS--S-HHHHHHHHHHHHHT-TT-S--EEEEEEE--GGGGGG--HHHHHHHHHHHHHH--HHHHHHHHHHHTTTTT-GGGS----HHHHHHHHHHHHHHHHHHHHHHHHHHHHT-PPPEETTTEESS-HHHHHHHHHHHHHH-TTS--S--GGGGT---